Protein AF-A0AAV8ZCT9-F1 (afdb_monomer_lite)

Secondary structure (DSSP, 8-state):
------SSHHHHHHHHHHHHHHHHHHHHHHHTTSHHHHHHHHHHHHHHHHHHHHHHHHHHHHH-HHHHHHHHHHHHHHHHHHHS---HHHHHHHHHHHHHHHHHS-TTTS-HHHHHHHHHHHHHHHTT-EEEEE-SS-EEEEE-SS-HHHHHHHHTTS--------TTSSS---EEEE-S---S-------------------

Sequence (203 aa):
MLKLSGGNYTNIRIKVAEQWKNVNIKFNKKIKGTIFERWVLYWKQIGRDYTDVTISLKHEMKNKPLKTAVYLSGIGILSYCATHNPNLQNFRAKYVQCANDLALVSPTVTNPESVNHLKYIESCFNRNLIRYTNLGIASIIWVQRYNVKMVNFHLSSLLAVIPFTPFWDKGHPKINLFFCDEVGVECPIYFITTKISGDETVT

Radius of gyration: 33.41 Å; chains: 1; bounding box: 118×57×71 Å

Foldseek 3Di:
DDDDDPPCPVVVVVVVVVVVVVVVVVVVVVCPPDPVVVVVVVVVVVVVVVVVVVVVVVVCCVVCVPVVVVVVVVVVLQVLLLVQEDDPVNVVVVLVVVVVVQVPDDPVPDDVVVVVVSVVVVVQVVQVQWDWDDPSNWIKIWGHPDDPVVVVVVPPVDPDDPPPPPCPPPDDTPIQTDTGDPPDDDDDPPRPPPPVDPDDDDD

Organism: NCBI:txid1265417

pLDDT: mean 71.21, std 20.5, range [27.33, 95.75]

InterPro domains:
  IPR019322 Mitochondrial import inner membrane translocase subunit Tim29 [PF10171] (27-153)
  IPR019322 Mitochondrial import inner membrane translocase subunit Tim29 [PTHR21435] (21-153)

Structure (mmCIF, N/CA/C/O backbone):
data_AF-A0AAV8ZCT9-F1
#
_entry.id   AF-A0AAV8ZCT9-F1
#
loop_
_atom_site.group_PDB
_atom_site.id
_atom_site.type_symbol
_atom_site.label_atom_id
_atom_site.label_alt_id
_atom_site.label_comp_id
_atom_site.label_asym_id
_atom_site.label_entity_id
_atom_site.label_seq_id
_atom_site.pdbx_PDB_ins_code
_atom_site.Cartn_x
_atom_site.Cartn_y
_atom_site.Cartn_z
_atom_site.occupancy
_atom_site.B_iso_or_equiv
_atom_site.auth_seq_id
_atom_site.auth_comp_id
_atom_site.auth_asym_id
_atom_site.auth_atom_id
_atom_site.pdbx_PDB_model_num
ATOM 1 N N . MET A 1 1 ? -74.663 7.058 3.657 1.00 37.09 1 MET A N 1
ATOM 2 C CA . MET A 1 1 ? -73.624 7.891 4.305 1.00 37.09 1 MET A CA 1
ATOM 3 C C . MET A 1 1 ? -73.158 7.157 5.566 1.00 37.09 1 MET A C 1
ATOM 5 O O . MET A 1 1 ? -73.882 7.149 6.551 1.00 37.09 1 MET A O 1
ATOM 9 N N . LEU A 1 2 ? -72.039 6.426 5.515 1.00 44.28 2 LEU A N 1
ATOM 10 C CA . LEU A 1 2 ? -71.541 5.628 6.648 1.00 44.28 2 LEU A CA 1
ATOM 11 C C . LEU A 1 2 ? -70.621 6.493 7.522 1.00 44.28 2 LEU A C 1
ATOM 13 O O . LEU A 1 2 ? -69.502 6.807 7.124 1.00 44.28 2 LEU A O 1
ATOM 17 N N . LYS A 1 3 ? -71.099 6.897 8.706 1.00 47.47 3 LYS A N 1
ATOM 18 C CA . LYS A 1 3 ? -70.269 7.527 9.743 1.00 47.47 3 LYS A CA 1
ATOM 19 C C . LYS A 1 3 ? -69.417 6.443 10.407 1.00 47.47 3 LYS A C 1
ATOM 21 O O . LYS A 1 3 ? -69.917 5.673 11.222 1.00 47.47 3 LYS A O 1
ATOM 26 N N . LEU A 1 4 ? -68.137 6.378 10.047 1.00 50.25 4 LEU A N 1
ATOM 27 C CA . LEU A 1 4 ? -67.162 5.527 10.725 1.00 50.25 4 LEU A CA 1
ATOM 28 C C . LEU A 1 4 ? -66.886 6.083 12.130 1.00 50.25 4 LEU A C 1
ATOM 30 O O . LEU A 1 4 ? -66.480 7.230 12.306 1.00 50.25 4 LEU A O 1
ATOM 34 N N . SER A 1 5 ? -67.165 5.245 13.125 1.00 50.53 5 SER A N 1
ATOM 35 C CA . SER A 1 5 ? -66.998 5.497 14.555 1.00 50.53 5 SER A CA 1
ATOM 36 C C . SER A 1 5 ? -65.523 5.726 14.913 1.00 50.53 5 SER A C 1
ATOM 38 O O . SER A 1 5 ? -64.710 4.804 14.880 1.00 50.53 5 SER A O 1
ATOM 40 N N . GLY A 1 6 ? -65.175 6.966 15.267 1.00 54.44 6 GLY A N 1
ATOM 41 C CA . GLY A 1 6 ? -63.819 7.396 15.639 1.00 54.44 6 GLY A CA 1
ATOM 42 C C . GLY A 1 6 ? -63.420 7.152 17.104 1.00 54.44 6 GLY A C 1
ATOM 43 O O . GLY A 1 6 ? -62.389 7.657 17.535 1.00 54.44 6 GLY A O 1
ATOM 44 N N . GLY A 1 7 ? -64.203 6.402 17.889 1.00 57.03 7 GLY A N 1
ATOM 45 C CA . GLY A 1 7 ? -64.012 6.287 19.347 1.00 57.03 7 GLY A CA 1
ATOM 46 C C . GLY A 1 7 ? -63.034 5.206 19.838 1.00 57.03 7 GLY A C 1
ATOM 47 O O . GLY A 1 7 ? -62.601 5.255 20.985 1.00 57.03 7 GLY A O 1
ATOM 48 N N . ASN A 1 8 ? -62.659 4.229 19.002 1.00 61.34 8 ASN A N 1
ATOM 49 C CA . ASN A 1 8 ? -61.961 3.017 19.471 1.00 61.34 8 ASN A CA 1
ATOM 50 C C . ASN A 1 8 ? -60.435 3.005 19.275 1.00 61.34 8 ASN A C 1
ATOM 52 O O . ASN A 1 8 ? -59.753 2.151 19.839 1.00 61.34 8 ASN A O 1
ATOM 56 N N . TYR A 1 9 ? -59.865 3.945 18.521 1.00 59.94 9 TYR A N 1
ATOM 57 C CA . TYR A 1 9 ? -58.441 3.902 18.167 1.00 59.94 9 TYR A CA 1
ATOM 58 C C . TYR A 1 9 ? -57.498 4.275 19.326 1.00 59.94 9 TYR A C 1
ATOM 60 O O . TYR A 1 9 ? -56.420 3.694 19.453 1.00 59.94 9 TYR A O 1
ATOM 68 N N . THR A 1 10 ? -57.891 5.197 20.209 1.00 67.56 10 THR A N 1
ATOM 69 C CA . THR A 1 10 ? -57.055 5.650 21.339 1.00 67.56 10 THR A CA 1
ATOM 70 C C . THR A 1 10 ? -56.932 4.581 22.430 1.00 67.56 10 THR A C 1
ATOM 72 O O . THR A 1 10 ? -55.828 4.295 22.890 1.00 67.56 10 THR A O 1
ATOM 75 N N . ASN A 1 11 ? -58.034 3.905 22.767 1.00 73.06 11 ASN A N 1
ATOM 76 C CA . ASN A 1 11 ? -58.066 2.827 23.761 1.00 73.06 11 ASN A CA 1
ATOM 77 C C . ASN A 1 11 ? -57.261 1.589 23.335 1.00 73.06 11 ASN A C 1
ATOM 79 O O . ASN A 1 11 ? -56.611 0.956 24.168 1.00 73.06 11 ASN A O 1
ATOM 83 N N . ILE A 1 12 ? -57.256 1.259 22.039 1.00 74.56 12 ILE A N 1
ATOM 84 C CA . ILE A 1 12 ? -56.446 0.155 21.503 1.00 74.56 12 ILE A CA 1
ATOM 85 C C . ILE A 1 12 ? -54.955 0.481 21.636 1.00 74.56 12 ILE A C 1
ATOM 87 O O . ILE A 1 12 ? -54.188 -0.357 22.106 1.00 74.56 12 ILE A O 1
ATOM 91 N N . ARG A 1 13 ? -54.528 1.708 21.303 1.00 76.06 13 ARG A N 1
ATOM 92 C CA . ARG A 1 13 ? -53.114 2.101 21.429 1.00 76.06 13 ARG A CA 1
ATOM 93 C C . ARG A 1 13 ? -52.627 2.120 22.874 1.00 76.06 13 ARG A C 1
ATOM 95 O O . ARG A 1 13 ? -51.500 1.697 23.115 1.00 76.06 13 ARG A O 1
ATOM 102 N N . ILE A 1 14 ? -53.455 2.564 23.820 1.00 79.56 14 ILE A N 1
ATOM 103 C CA . ILE A 1 14 ? -53.101 2.583 25.247 1.00 79.56 14 ILE A CA 1
ATOM 104 C C . ILE A 1 14 ? -52.923 1.152 25.773 1.00 79.56 14 ILE A C 1
ATOM 106 O O . ILE A 1 14 ? -51.885 0.850 26.360 1.00 79.56 14 ILE A O 1
ATOM 110 N N . LYS A 1 15 ? -53.854 0.236 25.464 1.00 79.56 15 LYS A N 1
ATOM 111 C CA . LYS A 1 15 ? -53.726 -1.184 25.839 1.00 79.56 15 LYS A CA 1
ATOM 112 C C . LYS A 1 15 ? -52.493 -1.844 25.226 1.00 79.56 15 LYS A 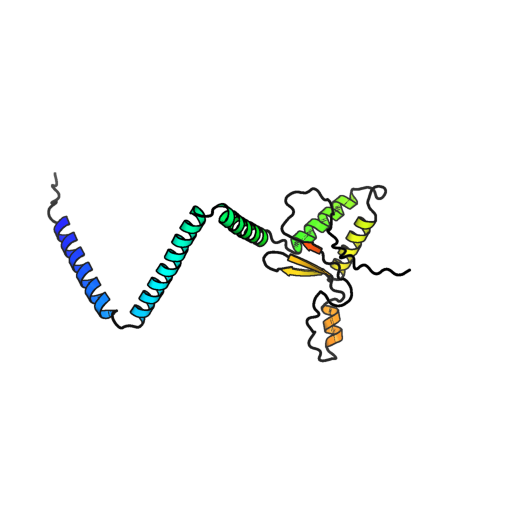C 1
ATOM 114 O O . LYS A 1 15 ? -51.779 -2.571 25.911 1.00 79.56 15 LYS A O 1
ATOM 119 N N . VAL A 1 16 ? -52.217 -1.572 23.950 1.00 82.19 16 VAL A N 1
ATOM 120 C CA . VAL A 1 16 ? -51.019 -2.086 23.270 1.00 82.19 16 VAL A CA 1
ATOM 121 C C . VAL A 1 16 ? -49.749 -1.527 23.920 1.00 82.19 16 VAL A C 1
ATOM 123 O O . VAL A 1 16 ? -48.812 -2.284 24.163 1.00 82.19 16 VAL A O 1
ATOM 126 N N . ALA A 1 17 ? -49.714 -0.239 24.271 1.00 82.25 17 ALA A N 1
ATOM 127 C CA . ALA A 1 17 ? -48.572 0.376 24.945 1.00 82.25 17 ALA A CA 1
ATOM 128 C C . ALA A 1 17 ? -48.325 -0.217 26.343 1.00 82.25 17 ALA A C 1
ATOM 130 O O . ALA A 1 17 ? -47.179 -0.499 26.693 1.00 82.25 17 ALA A O 1
ATOM 131 N N . GLU A 1 18 ? -49.378 -0.461 27.126 1.00 83.50 18 GLU A N 1
ATOM 132 C CA . GLU A 1 18 ? -49.277 -1.113 28.438 1.00 83.50 18 GLU A CA 1
ATOM 133 C C . GLU A 1 18 ? -48.827 -2.571 28.334 1.00 83.50 18 GLU A C 1
ATOM 135 O O . GLU A 1 18 ? -47.965 -3.008 29.102 1.00 83.50 18 GLU A O 1
ATOM 140 N N . GLN A 1 19 ? -49.343 -3.319 27.354 1.00 84.19 19 GLN A N 1
ATOM 141 C CA . GLN A 1 19 ? -48.889 -4.683 27.087 1.00 84.19 19 GLN A CA 1
ATOM 142 C C . GLN A 1 19 ? -47.408 -4.711 26.708 1.00 84.19 19 GLN A C 1
ATOM 144 O O . GLN A 1 19 ? -46.653 -5.498 27.280 1.00 84.19 19 GLN A O 1
ATOM 149 N N . TRP A 1 20 ? -46.960 -3.807 25.835 1.00 81.94 20 TRP A N 1
ATOM 150 C CA . TRP A 1 20 ? -45.545 -3.671 25.486 1.00 81.94 20 TRP A CA 1
ATOM 151 C C . TRP A 1 20 ? -44.676 -3.320 26.694 1.00 81.94 20 TRP A C 1
ATOM 1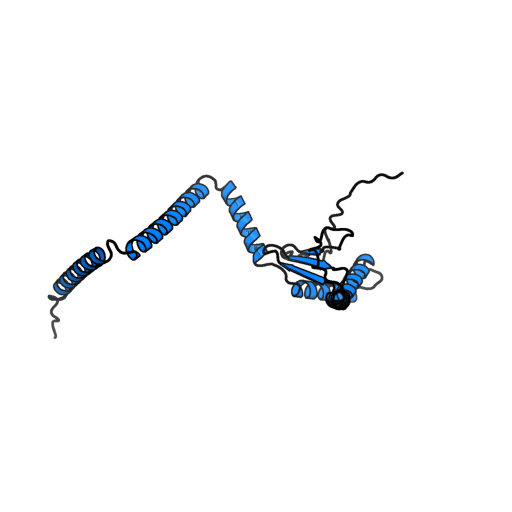53 O O . TRP A 1 20 ? -43.624 -3.930 26.890 1.00 81.94 20 TRP A O 1
ATOM 163 N N . LYS A 1 21 ? -45.126 -2.397 27.552 1.00 83.69 21 LYS A N 1
ATOM 164 C CA . LYS A 1 21 ? -44.421 -2.040 28.793 1.00 83.69 21 LYS A CA 1
ATOM 165 C C . LYS A 1 21 ? -44.264 -3.256 29.710 1.00 83.69 21 LYS A C 1
ATOM 167 O O . LYS A 1 21 ? -43.163 -3.532 30.185 1.00 83.69 21 LYS A O 1
ATOM 172 N N . ASN A 1 22 ? -45.337 -4.022 29.904 1.00 83.25 22 ASN A N 1
ATOM 173 C CA . ASN A 1 22 ? -45.344 -5.202 30.768 1.00 83.25 22 ASN A CA 1
ATOM 174 C C . ASN A 1 22 ? -44.494 -6.355 30.214 1.00 83.25 22 ASN A C 1
ATOM 176 O O . ASN A 1 22 ? -43.781 -7.013 30.978 1.00 83.25 22 ASN A O 1
ATOM 180 N N . VAL A 1 23 ? -44.517 -6.581 28.898 1.00 80.88 23 VAL A N 1
ATOM 181 C CA . VAL A 1 23 ? -43.659 -7.569 28.226 1.00 80.88 23 VAL A CA 1
ATOM 182 C C . VAL A 1 23 ? -42.190 -7.178 28.367 1.00 80.88 23 VAL A C 1
ATOM 184 O O . VAL A 1 23 ? -41.378 -8.015 28.758 1.00 80.88 23 VAL A O 1
ATOM 187 N N . ASN A 1 24 ? -41.853 -5.904 28.156 1.00 78.56 24 ASN A N 1
ATOM 188 C CA . ASN A 1 24 ? -40.480 -5.420 28.264 1.00 78.56 24 ASN A CA 1
ATOM 189 C C . ASN A 1 24 ? -39.936 -5.542 29.702 1.00 78.56 24 ASN A C 1
ATOM 191 O O . ASN A 1 24 ? -38.800 -5.958 29.910 1.00 78.56 24 ASN A O 1
ATOM 195 N N . ILE A 1 25 ? -40.767 -5.274 30.718 1.00 80.69 25 ILE A N 1
ATOM 196 C CA . ILE A 1 25 ? -40.400 -5.452 32.134 1.00 80.69 25 ILE A CA 1
ATOM 197 C C . ILE A 1 25 ? -40.188 -6.937 32.478 1.00 80.69 25 ILE A C 1
ATOM 199 O O . ILE A 1 25 ? -39.219 -7.270 33.166 1.00 80.69 25 ILE A O 1
ATOM 203 N N . LYS A 1 26 ? -41.054 -7.844 31.996 1.00 77.69 26 LYS A N 1
ATOM 204 C CA . LYS A 1 26 ? -40.891 -9.297 32.201 1.00 77.69 26 LYS A CA 1
ATOM 205 C C . LYS A 1 26 ? -39.641 -9.839 31.507 1.00 77.69 26 LYS A C 1
ATOM 207 O O . LYS A 1 26 ? -38.910 -10.611 32.122 1.00 77.69 26 LYS A O 1
ATOM 212 N N . PHE A 1 27 ? -39.372 -9.418 30.270 1.00 75.38 27 PHE A N 1
ATOM 213 C CA . PHE A 1 27 ? -38.160 -9.796 29.540 1.00 75.38 27 PHE A CA 1
ATOM 214 C C . PHE A 1 27 ? -36.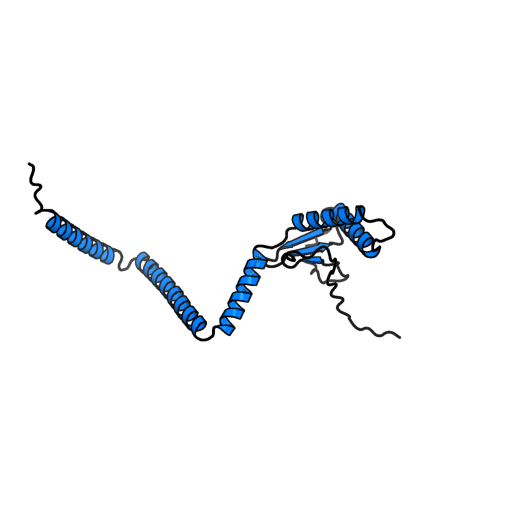900 -9.283 30.235 1.00 75.38 27 PHE A C 1
ATOM 216 O O . PHE A 1 27 ? -35.976 -10.057 30.453 1.00 75.38 27 PHE A O 1
ATOM 223 N N . ASN A 1 28 ? -36.885 -8.024 30.676 1.00 73.31 28 ASN A N 1
ATOM 224 C CA . ASN A 1 28 ? -35.745 -7.443 31.383 1.00 73.31 28 ASN A CA 1
ATOM 225 C C . ASN A 1 28 ? -35.469 -8.164 32.721 1.00 73.31 28 ASN A C 1
ATOM 227 O O . ASN A 1 28 ? -34.322 -8.452 33.043 1.00 73.31 28 ASN A O 1
ATOM 231 N N . LYS A 1 29 ? -36.512 -8.576 33.461 1.00 72.94 29 LYS A N 1
ATOM 232 C CA . LYS A 1 29 ? -36.352 -9.420 34.664 1.00 72.94 29 LYS A CA 1
ATOM 233 C C . LYS A 1 29 ? -35.833 -10.831 34.364 1.00 72.94 29 LYS A C 1
ATOM 235 O O . LYS A 1 29 ? -35.082 -11.354 35.174 1.00 72.94 29 LYS A O 1
ATOM 240 N N . LYS A 1 30 ? -36.227 -11.443 33.238 1.00 68.44 30 LYS A N 1
ATOM 241 C CA . LYS A 1 30 ? -35.731 -12.768 32.811 1.00 68.44 30 LYS A CA 1
ATOM 242 C C . LYS A 1 30 ? -34.296 -12.724 32.282 1.00 68.44 30 LYS A C 1
ATOM 244 O O . LYS A 1 30 ? -33.578 -13.706 32.398 1.00 68.44 30 LYS A O 1
ATOM 249 N N . ILE A 1 31 ? -33.903 -11.604 31.681 1.00 67.06 31 ILE A N 1
ATOM 250 C CA . ILE A 1 31 ? -32.558 -11.397 31.137 1.00 67.06 31 ILE A CA 1
ATOM 251 C C . ILE A 1 31 ? -31.574 -11.011 32.251 1.00 67.06 31 ILE A C 1
ATOM 253 O O . ILE A 1 31 ? -30.410 -11.406 32.177 1.00 67.06 31 ILE A O 1
ATOM 257 N N . LYS A 1 32 ? -32.047 -10.327 33.306 1.00 60.06 32 LYS A N 1
ATOM 258 C CA . LYS A 1 32 ? -31.261 -9.980 34.496 1.00 60.06 32 LYS A CA 1
ATOM 259 C C . LYS A 1 32 ? -30.642 -11.219 35.154 1.00 60.06 32 LYS A C 1
ATOM 261 O O . LYS A 1 32 ? -31.355 -12.060 35.692 1.00 60.06 32 LYS A O 1
ATOM 266 N N . GLY A 1 33 ? -29.316 -11.316 35.115 1.00 67.75 33 GLY A N 1
ATOM 267 C CA . GLY A 1 33 ? -28.510 -12.394 35.693 1.00 67.75 33 GLY A CA 1
ATOM 268 C C . GLY A 1 33 ? -27.992 -13.436 34.696 1.00 67.75 33 GLY A C 1
ATOM 269 O O . GLY A 1 33 ? -27.195 -14.289 35.081 1.00 67.75 33 GLY A O 1
ATOM 270 N N . THR A 1 34 ? -28.385 -13.372 33.419 1.00 79.25 34 THR A N 1
ATOM 271 C CA . THR A 1 34 ? -27.948 -14.342 32.397 1.00 79.25 34 THR A CA 1
ATOM 272 C C . THR A 1 34 ? -26.675 -13.860 31.689 1.00 79.25 34 THR A C 1
ATOM 274 O O . THR A 1 34 ? -26.447 -12.659 31.553 1.00 79.25 34 THR A O 1
ATOM 277 N N . ILE A 1 35 ? -25.864 -14.781 31.153 1.00 82.44 35 ILE A N 1
ATOM 278 C CA . ILE A 1 35 ? -24.684 -14.488 30.307 1.00 82.44 35 ILE A CA 1
ATOM 279 C C . ILE A 1 35 ? -25.010 -13.473 29.187 1.00 82.44 35 ILE A C 1
ATOM 281 O O . ILE A 1 35 ? -24.174 -12.643 28.836 1.00 82.44 35 ILE A O 1
ATOM 285 N N . PHE A 1 36 ? -26.252 -13.469 28.692 1.00 85.19 36 PHE A N 1
ATOM 286 C CA . PHE A 1 36 ? -26.741 -12.506 27.706 1.00 85.19 36 PHE A CA 1
ATOM 287 C C . PHE A 1 36 ? -26.747 -11.049 28.201 1.00 85.19 36 PHE A C 1
ATOM 289 O O . PHE A 1 36 ? -26.400 -10.153 27.440 1.00 85.19 36 PHE A O 1
ATOM 296 N N . GLU A 1 37 ? -27.077 -10.785 29.470 1.00 85.38 37 GLU A N 1
ATOM 297 C CA . GLU A 1 37 ? -27.020 -9.426 30.027 1.00 85.38 37 GLU A CA 1
ATOM 298 C C . GLU A 1 37 ? -25.583 -8.901 30.027 1.00 85.38 37 GLU A C 1
ATOM 300 O O . GLU A 1 37 ? -25.337 -7.773 29.603 1.00 85.38 37 GLU A O 1
ATOM 305 N N . ARG A 1 38 ? -24.617 -9.744 30.417 1.00 85.00 38 ARG A N 1
ATOM 306 C CA . ARG A 1 38 ? -23.189 -9.397 30.369 1.00 85.00 38 ARG A CA 1
ATOM 307 C C . ARG A 1 38 ? -22.727 -9.113 28.939 1.00 85.00 38 ARG A C 1
ATOM 309 O O . ARG A 1 38 ? -21.998 -8.153 28.722 1.00 85.00 38 ARG A O 1
ATOM 316 N N . TRP A 1 39 ? -23.193 -9.894 27.966 1.00 91.19 39 TRP A N 1
ATOM 317 C CA . TRP A 1 39 ? -22.885 -9.691 26.549 1.00 91.19 39 TRP A CA 1
ATOM 318 C C . TRP A 1 39 ? -23.475 -8.381 26.002 1.00 91.19 39 TRP A C 1
ATOM 320 O O . TRP A 1 39 ? -22.771 -7.602 25.365 1.00 91.19 39 TRP A O 1
ATOM 330 N N . VAL A 1 40 ? -24.739 -8.074 26.309 1.00 90.38 40 VAL A N 1
ATOM 331 C CA . VAL A 1 40 ? -25.379 -6.804 25.917 1.00 90.38 40 VAL A CA 1
ATOM 332 C C . VAL A 1 40 ? -24.688 -5.608 26.574 1.00 90.38 40 VAL A C 1
ATOM 334 O O . VAL A 1 40 ? -24.461 -4.590 25.920 1.00 90.38 40 VAL A O 1
ATOM 337 N N . LEU A 1 41 ? -24.323 -5.717 27.855 1.00 90.00 41 LEU A N 1
ATOM 338 C CA . LEU A 1 41 ? -23.571 -4.677 28.556 1.00 90.00 41 LEU A CA 1
ATOM 339 C C . LEU A 1 41 ? -22.186 -4.462 27.937 1.00 90.00 41 LEU A C 1
ATOM 341 O O . LEU A 1 41 ? -21.794 -3.310 27.767 1.00 90.00 41 LEU A O 1
ATOM 345 N N . TYR A 1 42 ? -21.499 -5.537 27.544 1.00 93.12 42 TYR A N 1
ATOM 346 C CA . TYR A 1 42 ? -20.213 -5.482 26.849 1.00 93.12 42 TYR A CA 1
ATOM 347 C C . TYR A 1 42 ? -20.318 -4.736 25.515 1.00 93.12 42 TYR A C 1
ATOM 349 O O . TYR A 1 42 ? -19.603 -3.760 25.303 1.00 93.12 42 TYR A O 1
ATOM 357 N N . TRP A 1 43 ? -21.278 -5.089 24.656 1.00 95.69 43 TRP A N 1
ATOM 358 C CA . TRP A 1 43 ? -21.499 -4.361 23.399 1.00 95.69 43 TRP A CA 1
ATOM 359 C C . TRP A 1 43 ? -21.903 -2.904 23.617 1.00 95.69 43 TRP A C 1
ATOM 361 O O . TRP A 1 43 ? -21.469 -2.019 22.883 1.00 95.69 43 TRP A O 1
ATOM 371 N N . LYS A 1 44 ? -22.701 -2.627 24.652 1.00 94.12 44 LYS A N 1
ATOM 372 C CA . LYS A 1 44 ? -23.068 -1.257 25.028 1.00 94.12 44 LYS A CA 1
ATOM 373 C C . LYS A 1 44 ? -21.870 -0.455 25.545 1.00 94.12 44 LYS A C 1
ATOM 375 O O . LYS A 1 44 ? -21.881 0.771 25.442 1.00 94.12 44 LYS A O 1
ATOM 380 N N . GLN A 1 45 ? -20.894 -1.107 26.167 1.00 95.06 45 GLN A N 1
ATOM 381 C CA . GLN A 1 45 ? -19.651 -0.473 26.593 1.00 95.06 45 GLN A CA 1
ATOM 382 C C . GLN A 1 45 ? -18.765 -0.190 25.382 1.00 95.06 45 GLN A C 1
ATOM 384 O O . GLN A 1 45 ? -18.438 0.966 25.160 1.00 95.06 45 GLN A O 1
ATOM 389 N N . ILE A 1 46 ? -18.545 -1.183 24.518 1.00 95.75 46 ILE A N 1
ATOM 390 C CA . ILE A 1 46 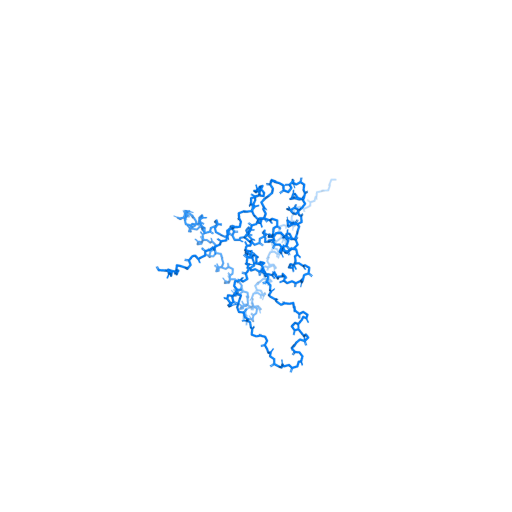? -17.817 -1.010 23.255 1.00 95.75 46 ILE A CA 1
ATOM 391 C C . ILE A 1 46 ? -18.395 0.137 22.422 1.00 95.75 46 ILE A C 1
ATOM 393 O O . ILE A 1 46 ? -17.663 0.997 21.943 1.00 95.75 46 ILE A O 1
ATOM 397 N N . GLY A 1 47 ? -19.719 0.172 22.252 1.00 94.94 47 GLY A N 1
ATOM 398 C CA . GLY A 1 47 ? -20.372 1.235 21.493 1.00 94.94 47 GLY A CA 1
ATOM 399 C C . GLY A 1 47 ? -20.139 2.620 22.099 1.00 94.94 47 GLY A C 1
ATOM 400 O O . GLY A 1 47 ? -19.936 3.582 21.360 1.00 94.94 47 GLY A O 1
ATOM 401 N N . ARG A 1 48 ? -20.124 2.725 23.435 1.00 95.25 48 ARG A N 1
ATOM 402 C CA . ARG A 1 48 ? -19.782 3.974 24.128 1.00 95.25 48 ARG A CA 1
ATOM 403 C C . ARG A 1 48 ? -18.322 4.351 23.911 1.00 95.25 48 ARG A C 1
ATOM 405 O O . ARG A 1 48 ? -18.081 5.475 23.497 1.00 95.25 48 ARG A O 1
ATOM 412 N N . ASP A 1 49 ? -17.401 3.407 24.062 1.00 95.69 49 ASP A N 1
ATOM 413 C CA . ASP A 1 49 ? -15.966 3.648 23.896 1.00 95.69 49 ASP A CA 1
ATOM 414 C C . ASP A 1 49 ? -15.646 4.164 22.479 1.00 95.69 49 ASP A C 1
ATOM 416 O O . ASP A 1 49 ? -14.941 5.159 22.319 1.00 95.69 49 ASP A O 1
ATOM 420 N N . TYR A 1 50 ? -16.239 3.575 21.432 1.00 93.81 50 TYR A N 1
ATOM 421 C CA . TYR A 1 50 ? -16.088 4.094 20.066 1.00 93.81 50 TYR A CA 1
ATOM 422 C C . TYR A 1 50 ? -16.717 5.478 19.887 1.00 93.81 50 TYR A C 1
ATOM 424 O O . TYR A 1 50 ? -16.127 6.339 19.233 1.00 93.81 50 TYR A O 1
ATOM 432 N N . THR A 1 51 ? -17.898 5.714 20.463 1.00 95.12 51 THR A N 1
ATOM 433 C CA . THR A 1 51 ? -18.570 7.017 20.361 1.00 95.12 51 THR A CA 1
ATOM 434 C C . THR A 1 51 ? -17.734 8.109 21.032 1.00 95.12 51 THR A C 1
ATOM 436 O O . THR A 1 51 ? -17.503 9.156 20.427 1.00 95.12 51 THR A O 1
ATOM 439 N N . ASP A 1 52 ? -17.192 7.846 22.218 1.00 95.06 52 ASP A N 1
ATOM 440 C CA . ASP A 1 52 ? -16.328 8.776 22.947 1.00 95.06 52 ASP A CA 1
ATOM 441 C C . ASP A 1 52 ? -15.032 9.069 22.178 1.00 95.06 52 ASP A C 1
ATOM 443 O O . ASP A 1 52 ? -14.620 10.230 22.085 1.00 95.06 52 ASP A O 1
ATOM 447 N N . VAL A 1 53 ? -14.435 8.061 21.527 1.00 95.56 53 VAL A N 1
ATOM 448 C CA . VAL A 1 53 ? -13.297 8.262 20.612 1.00 95.56 53 VAL A CA 1
ATOM 449 C C . VAL A 1 53 ? -13.692 9.158 19.437 1.00 95.56 53 VAL A C 1
ATOM 451 O O . VAL A 1 53 ? -12.958 10.091 19.118 1.00 95.56 53 VAL A O 1
ATOM 454 N N . THR A 1 54 ? -14.858 8.955 18.812 1.00 92.88 54 THR A N 1
ATOM 455 C CA . THR A 1 54 ? -15.289 9.815 17.691 1.00 92.88 54 THR A CA 1
ATOM 456 C C . THR A 1 54 ? -15.547 11.265 18.108 1.00 92.88 54 THR A C 1
ATOM 458 O O . THR A 1 54 ? -15.182 12.189 17.377 1.00 92.88 54 THR A O 1
ATOM 461 N N . ILE A 1 55 ? -16.132 11.491 19.289 1.00 95.19 55 ILE A N 1
ATOM 462 C CA . ILE A 1 55 ? -16.353 12.833 19.842 1.00 95.19 55 ILE A CA 1
ATOM 463 C C . ILE A 1 55 ? -15.009 13.504 20.140 1.00 95.19 55 ILE A C 1
ATOM 465 O O . ILE A 1 55 ? -14.812 14.667 19.780 1.00 95.19 55 ILE A O 1
ATOM 469 N N . SER A 1 56 ? -14.074 12.761 20.735 1.00 91.81 56 SER A N 1
ATOM 470 C CA . SER A 1 56 ? -12.723 13.241 21.045 1.00 91.81 56 SER A CA 1
ATOM 471 C C . SER A 1 56 ? -11.954 13.604 19.777 1.00 91.81 56 SER A C 1
ATOM 473 O O . SER A 1 56 ? -11.426 14.711 19.685 1.00 91.81 56 SER A O 1
ATOM 475 N N . LEU A 1 57 ? -11.991 12.739 18.757 1.00 90.81 57 LEU A N 1
ATOM 476 C CA . LEU A 1 57 ? -11.419 13.015 17.439 1.00 90.81 57 LEU A CA 1
ATOM 477 C C . LEU A 1 57 ? -12.014 14.292 16.851 1.00 90.81 57 LEU A C 1
ATOM 479 O O . LEU A 1 57 ? -11.272 15.197 16.491 1.00 90.81 57 LEU A O 1
ATOM 483 N N . LYS A 1 58 ? -13.345 14.438 16.823 1.00 93.31 58 LYS A N 1
ATOM 484 C CA . LYS A 1 58 ? -14.001 15.655 16.314 1.00 93.31 58 LYS A CA 1
ATOM 485 C C . LYS A 1 58 ? -13.527 16.915 17.046 1.00 93.31 58 LYS A C 1
ATOM 487 O O . LYS A 1 58 ? -13.335 17.961 16.420 1.00 93.31 58 LYS A O 1
ATOM 492 N N . HIS A 1 59 ? -13.331 16.826 18.359 1.00 93.69 59 HIS A N 1
ATOM 493 C CA . HIS A 1 59 ? -12.814 17.930 19.158 1.00 93.69 59 HIS A CA 1
ATOM 494 C C . HIS A 1 59 ? -11.342 18.242 18.830 1.00 93.69 59 HIS A C 1
ATOM 496 O O . HIS A 1 59 ? -10.973 19.413 18.717 1.00 93.69 59 HIS A O 1
ATOM 502 N N . GLU A 1 60 ? -10.501 17.227 18.617 1.00 89.31 60 GLU A N 1
ATOM 503 C CA . GLU A 1 60 ? -9.113 17.398 18.169 1.00 89.31 60 GLU A CA 1
ATOM 504 C C . GLU A 1 60 ? -9.019 18.011 16.769 1.00 89.31 60 GLU A C 1
ATOM 506 O O . GLU A 1 60 ? -8.236 18.944 16.571 1.00 89.31 60 GLU A O 1
ATOM 511 N N . MET A 1 61 ? -9.865 17.568 15.834 1.00 89.25 61 MET A N 1
ATOM 512 C CA . MET A 1 61 ? -9.947 18.122 14.479 1.00 89.25 61 MET A CA 1
ATOM 513 C C . MET A 1 61 ? -10.258 19.622 14.511 1.00 89.25 61 MET A C 1
ATOM 515 O O . MET A 1 61 ? -9.641 20.400 13.783 1.00 89.25 61 MET A O 1
ATOM 519 N N . LYS A 1 62 ? -11.185 20.040 15.386 1.00 92.12 62 LYS A N 1
ATOM 520 C CA . LYS A 1 62 ? -11.568 21.448 15.556 1.00 92.12 62 LYS A CA 1
ATOM 521 C C . LYS A 1 62 ? -10.472 22.274 16.239 1.00 92.12 62 LYS A C 1
ATOM 523 O O . LYS A 1 62 ? -10.256 23.421 15.862 1.00 92.12 62 LYS A O 1
ATOM 528 N N . ASN A 1 63 ? -9.778 21.702 17.222 1.00 94.50 63 ASN A N 1
ATOM 529 C CA . ASN A 1 63 ? -8.746 22.408 17.984 1.00 94.50 63 ASN A CA 1
ATOM 530 C C . ASN A 1 63 ? -7.422 22.557 17.221 1.00 94.50 63 ASN A C 1
ATOM 532 O O . ASN A 1 63 ? -6.716 23.546 17.405 1.00 94.50 63 ASN A O 1
ATOM 536 N N . LYS A 1 64 ? -7.034 21.554 16.421 1.00 91.75 64 LYS A N 1
ATOM 537 C CA . LYS A 1 64 ? -5.734 21.496 15.728 1.00 91.75 64 LYS A CA 1
ATOM 538 C C . LYS A 1 64 ? -5.914 21.035 14.272 1.00 91.75 64 LYS A C 1
ATOM 540 O O . LYS A 1 64 ? -5.476 19.933 13.918 1.00 91.75 64 LYS A O 1
ATOM 545 N N . PRO A 1 65 ? -6.501 21.876 13.401 1.00 89.38 65 PRO A N 1
ATOM 546 C CA . PRO A 1 65 ? -6.804 21.497 12.021 1.00 89.38 65 PRO A CA 1
ATOM 547 C C . PRO A 1 65 ? -5.546 21.184 11.202 1.00 89.38 65 PRO A C 1
ATOM 549 O O . PRO A 1 65 ? -5.561 20.241 10.422 1.00 89.38 65 PRO A O 1
ATOM 552 N N . LEU A 1 66 ? -4.429 21.891 11.428 1.00 92.50 66 LEU A N 1
ATOM 553 C CA . LEU A 1 66 ? -3.180 21.651 10.689 1.00 92.50 66 LEU A CA 1
ATOM 554 C C . LEU A 1 66 ? -2.589 20.261 10.957 1.00 92.50 66 LEU A C 1
ATOM 556 O O . LEU A 1 66 ? -2.245 19.547 10.021 1.00 92.50 66 LEU A O 1
ATOM 560 N N . LYS A 1 67 ? -2.506 19.843 12.227 1.00 89.06 67 LYS A N 1
ATOM 561 C CA . LYS A 1 67 ? -1.987 18.508 12.576 1.00 89.06 67 LYS A CA 1
ATOM 562 C C . LYS A 1 67 ? -2.900 17.413 12.037 1.00 89.06 67 LYS A C 1
ATOM 564 O O . LYS A 1 67 ? -2.431 16.439 11.465 1.00 89.06 67 LYS A O 1
ATOM 569 N N . THR A 1 68 ? -4.206 17.615 12.177 1.00 90.50 68 THR A N 1
ATOM 570 C CA . THR A 1 68 ? -5.224 16.700 11.658 1.00 90.50 68 THR A CA 1
ATOM 571 C C . THR A 1 68 ? -5.137 16.562 10.142 1.00 90.50 68 THR A C 1
ATOM 573 O O . THR A 1 68 ? -5.211 15.449 9.635 1.00 90.50 68 THR A O 1
ATOM 576 N N . ALA A 1 69 ? -4.943 17.666 9.417 1.00 90.81 69 ALA A N 1
ATOM 577 C CA . ALA A 1 69 ? -4.804 17.652 7.967 1.00 90.81 69 ALA A CA 1
ATOM 578 C C . ALA A 1 69 ? -3.602 16.813 7.519 1.00 90.81 69 ALA A C 1
ATOM 580 O O . ALA A 1 69 ? -3.738 16.055 6.568 1.00 90.81 69 ALA A O 1
ATOM 581 N N . VAL A 1 70 ? -2.470 16.880 8.231 1.00 93.31 70 VAL A N 1
ATOM 582 C CA . VAL A 1 70 ? -1.290 16.038 7.955 1.00 93.31 70 VAL A CA 1
ATOM 583 C C . VAL A 1 70 ? -1.585 14.553 8.189 1.00 93.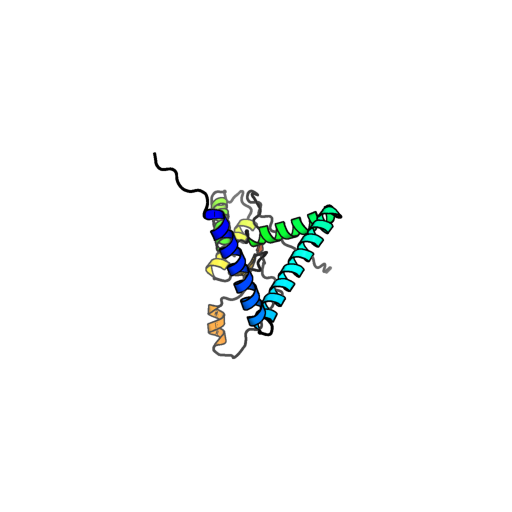31 70 VAL A C 1
ATOM 585 O O . VAL A 1 70 ? -1.201 13.710 7.384 1.00 93.31 70 VAL A O 1
ATOM 588 N N . TYR A 1 71 ? -2.294 14.207 9.266 1.00 91.69 71 TYR A N 1
ATOM 589 C CA . TYR A 1 71 ? -2.673 12.812 9.510 1.00 91.69 71 TYR A CA 1
ATOM 590 C C . TYR A 1 71 ? -3.687 12.296 8.484 1.00 91.69 71 TYR A C 1
ATOM 592 O O . TYR A 1 71 ? -3.525 11.196 7.960 1.00 91.69 71 TYR A O 1
ATOM 600 N N . LEU A 1 72 ? -4.711 13.092 8.163 1.00 92.25 72 LEU A N 1
ATOM 601 C CA . LEU A 1 72 ? -5.713 12.743 7.157 1.00 92.25 72 LEU A CA 1
ATOM 602 C C . LEU A 1 72 ? -5.106 12.635 5.761 1.00 92.25 72 LEU A C 1
ATOM 604 O O . LEU A 1 72 ? -5.454 11.708 5.036 1.00 92.25 72 LEU A O 1
ATOM 608 N N . SER A 1 73 ? -4.195 13.535 5.388 1.00 91.56 73 SER A N 1
ATOM 609 C CA . SER A 1 73 ? -3.494 13.441 4.109 1.00 91.56 73 SER A CA 1
ATOM 610 C C . SER A 1 73 ? -2.603 12.203 4.064 1.00 91.56 73 SER A C 1
ATOM 612 O O . SER A 1 73 ? -2.629 11.495 3.066 1.00 91.56 73 SER A O 1
ATOM 614 N N . GLY A 1 74 ? -1.903 11.868 5.152 1.00 91.00 74 GLY A N 1
ATOM 615 C CA . GLY A 1 74 ? -1.122 10.634 5.256 1.00 91.00 74 GLY A CA 1
ATOM 616 C C . GLY A 1 74 ? -1.975 9.373 5.085 1.00 91.00 74 GLY A C 1
ATOM 617 O O . GLY A 1 74 ? -1.640 8.508 4.280 1.00 91.00 74 GLY A O 1
ATOM 618 N N . ILE A 1 75 ? -3.114 9.286 5.783 1.00 90.56 75 ILE A N 1
ATOM 619 C CA . ILE A 1 75 ? -4.065 8.170 5.639 1.00 90.56 75 ILE A CA 1
ATOM 620 C C . ILE A 1 75 ? -4.651 8.135 4.222 1.00 90.56 75 ILE A C 1
ATOM 622 O O . ILE A 1 75 ? -4.773 7.060 3.638 1.00 90.56 75 ILE A O 1
ATOM 626 N N . GLY A 1 76 ? -4.979 9.297 3.655 1.00 89.69 76 GLY A N 1
ATOM 627 C CA . GLY A 1 76 ? -5.480 9.425 2.290 1.00 89.69 76 GLY A CA 1
ATOM 628 C C . GLY A 1 76 ? -4.478 8.917 1.257 1.00 89.69 76 GLY A C 1
ATOM 629 O O . GLY A 1 76 ? -4.843 8.106 0.414 1.00 89.69 76 GLY A O 1
ATOM 630 N N . ILE A 1 77 ? -3.207 9.317 1.369 1.00 86.69 77 ILE A N 1
ATOM 631 C CA . ILE A 1 77 ? -2.119 8.845 0.504 1.00 86.69 77 ILE A CA 1
ATOM 632 C C . ILE A 1 77 ? -1.935 7.337 0.666 1.00 86.69 77 ILE A C 1
ATOM 634 O O . ILE A 1 77 ? -1.908 6.623 -0.327 1.00 86.69 77 ILE A O 1
ATOM 638 N N . LEU A 1 78 ? -1.874 6.820 1.896 1.00 84.94 78 LEU A N 1
ATOM 639 C CA . LEU A 1 78 ? -1.726 5.380 2.135 1.00 84.94 78 LEU A CA 1
ATOM 640 C C . LEU A 1 78 ? -2.895 4.574 1.553 1.00 84.94 78 LEU A C 1
ATOM 642 O O . LEU A 1 78 ? -2.677 3.524 0.953 1.00 84.94 78 LEU A O 1
ATOM 646 N N . SER A 1 79 ? -4.125 5.070 1.696 1.00 85.50 79 SER A N 1
ATOM 647 C CA . SER A 1 79 ? -5.323 4.444 1.131 1.00 85.50 79 SER A CA 1
ATOM 648 C C . SER A 1 79 ? -5.330 4.504 -0.400 1.00 85.50 79 SER A C 1
ATOM 650 O O . SER A 1 79 ? -5.653 3.516 -1.064 1.00 85.50 79 SER A O 1
ATOM 652 N N . TYR A 1 80 ? -4.904 5.630 -0.971 1.00 84.50 80 TYR A N 1
ATOM 653 C CA . TYR A 1 80 ? -4.746 5.788 -2.411 1.00 84.50 80 TYR A CA 1
ATOM 654 C C . TYR A 1 80 ? -3.688 4.824 -2.965 1.00 84.50 80 TYR A C 1
ATOM 656 O O . TYR A 1 80 ? -3.979 4.067 -3.887 1.00 84.50 80 TYR A O 1
ATOM 664 N N . CYS A 1 81 ? -2.517 4.741 -2.331 1.00 80.25 81 CYS A N 1
ATOM 665 C CA . CYS A 1 81 ? -1.457 3.801 -2.694 1.00 80.25 81 CYS A CA 1
ATOM 666 C C . CYS A 1 81 ? -1.896 2.337 -2.566 1.00 80.25 81 CYS A C 1
ATOM 668 O O . CYS A 1 81 ? -1.562 1.517 -3.417 1.00 80.25 81 CYS A O 1
ATOM 670 N N . ALA A 1 82 ? -2.677 2.002 -1.534 1.00 78.38 82 ALA A N 1
ATOM 671 C CA . ALA A 1 82 ? -3.182 0.645 -1.346 1.00 78.38 82 ALA A CA 1
ATOM 672 C C . ALA A 1 82 ? -4.186 0.226 -2.432 1.00 78.38 82 ALA A C 1
ATOM 674 O O . ALA A 1 82 ? -4.235 -0.941 -2.819 1.00 78.38 82 ALA A O 1
ATOM 675 N N . THR A 1 83 ? -4.985 1.172 -2.933 1.00 79.38 83 THR A N 1
ATOM 676 C CA . THR A 1 83 ? -5.949 0.918 -4.018 1.00 79.38 83 THR A CA 1
ATOM 677 C C . THR A 1 83 ? -5.292 0.927 -5.399 1.00 79.38 83 THR A C 1
ATOM 679 O O . THR A 1 83 ? -5.670 0.125 -6.249 1.00 79.38 83 THR A O 1
ATOM 682 N N . HIS A 1 84 ? -4.272 1.764 -5.605 1.00 75.44 84 HIS A N 1
ATOM 683 C CA . HIS A 1 84 ? -3.507 1.896 -6.853 1.00 75.44 84 HIS A CA 1
ATOM 684 C C . HIS A 1 84 ? -2.187 1.119 -6.804 1.00 75.44 84 HIS A C 1
ATOM 686 O O . HIS A 1 84 ? -1.136 1.591 -7.237 1.00 75.44 84 HIS A O 1
ATOM 692 N N . ASN A 1 85 ? -2.231 -0.087 -6.247 1.00 72.38 85 ASN A N 1
ATOM 693 C CA . ASN A 1 85 ? -1.063 -0.943 -6.144 1.00 72.38 85 ASN A CA 1
ATOM 694 C C . ASN A 1 85 ? -0.844 -1.717 -7.463 1.00 72.38 85 ASN A C 1
ATOM 696 O O . ASN A 1 85 ? -1.680 -2.559 -7.819 1.00 72.38 85 ASN A O 1
ATOM 700 N N . PRO A 1 86 ? 0.246 -1.463 -8.214 1.00 70.00 86 PRO A N 1
ATOM 701 C CA . PRO A 1 86 ? 0.439 -2.087 -9.513 1.00 70.00 86 PRO A CA 1
ATOM 702 C C . PRO A 1 86 ? 0.753 -3.584 -9.382 1.00 70.00 86 PRO A C 1
ATOM 704 O O . PRO A 1 86 ? 1.490 -4.046 -8.510 1.00 70.00 86 PRO A O 1
ATOM 707 N N . ASN A 1 87 ? 0.179 -4.374 -10.289 1.00 81.50 87 ASN A N 1
ATOM 708 C CA . ASN A 1 87 ? 0.420 -5.814 -10.383 1.00 81.50 87 ASN A CA 1
ATOM 709 C C . ASN A 1 87 ? 1.553 -6.107 -11.388 1.00 81.50 87 ASN A C 1
ATOM 711 O O . ASN A 1 87 ? 1.850 -5.299 -12.271 1.00 81.50 87 ASN A O 1
ATOM 715 N N . LEU A 1 88 ? 2.136 -7.304 -11.323 1.00 82.00 88 LEU A N 1
ATOM 716 C CA . LEU A 1 88 ? 3.097 -7.820 -12.299 1.00 82.00 88 LEU A CA 1
ATOM 717 C C . LEU A 1 88 ? 2.574 -7.732 -13.744 1.00 82.00 88 LEU A C 1
ATOM 719 O O . LEU A 1 88 ? 3.348 -7.466 -14.662 1.00 82.00 88 LEU A O 1
ATOM 723 N N . GLN A 1 89 ? 1.267 -7.921 -13.953 1.00 84.62 89 GLN A N 1
ATOM 724 C CA . GLN A 1 89 ? 0.651 -7.785 -15.279 1.00 84.62 89 GLN A CA 1
ATOM 725 C C . GLN A 1 89 ? 0.692 -6.343 -15.792 1.00 84.62 89 GLN A C 1
ATOM 727 O O . GLN A 1 89 ? 1.017 -6.123 -16.956 1.00 84.62 89 GLN A O 1
ATOM 732 N N . ASN A 1 90 ? 0.449 -5.362 -14.920 1.00 83.06 90 ASN A N 1
ATOM 733 C CA . ASN A 1 90 ? 0.515 -3.944 -15.279 1.00 83.06 90 ASN A CA 1
ATOM 734 C C . ASN A 1 90 ? 1.955 -3.550 -15.628 1.00 83.06 90 ASN A C 1
ATOM 736 O O . ASN A 1 90 ? 2.182 -2.852 -16.612 1.00 83.06 90 ASN A O 1
ATOM 740 N N . PHE A 1 91 ? 2.935 -4.063 -14.877 1.00 84.06 91 PHE A N 1
ATOM 741 C CA . PHE A 1 91 ? 4.351 -3.892 -15.206 1.00 84.06 91 PHE A CA 1
ATOM 742 C C . PHE A 1 91 ? 4.694 -4.491 -16.575 1.00 84.06 91 PHE A C 1
ATOM 744 O O . PHE A 1 91 ? 5.338 -3.836 -17.392 1.00 84.06 91 PHE A O 1
ATOM 751 N N . ARG A 1 92 ? 4.227 -5.712 -16.863 1.00 86.62 92 ARG A N 1
ATOM 752 C CA . ARG A 1 92 ? 4.443 -6.356 -18.164 1.00 86.62 92 ARG A CA 1
ATOM 753 C C . ARG A 1 92 ? 3.797 -5.567 -19.305 1.00 86.62 92 ARG A C 1
ATOM 755 O O . ARG A 1 92 ? 4.420 -5.421 -20.350 1.00 86.62 92 ARG A O 1
ATOM 762 N N . ALA A 1 93 ? 2.587 -5.052 -19.107 1.00 87.56 93 ALA A N 1
ATOM 763 C CA . ALA A 1 93 ? 1.895 -4.235 -20.099 1.00 87.56 93 ALA A CA 1
ATOM 764 C C . ALA A 1 93 ? 2.665 -2.939 -20.401 1.00 87.56 93 ALA A C 1
ATOM 766 O O . ALA A 1 93 ? 2.951 -2.673 -21.567 1.00 87.56 93 ALA A O 1
ATOM 767 N N . LYS A 1 94 ? 3.094 -2.198 -19.365 1.00 86.12 94 LYS A N 1
ATOM 768 C CA . LYS A 1 94 ? 3.928 -0.992 -19.531 1.00 86.12 94 LYS A CA 1
ATOM 769 C C . LYS A 1 94 ? 5.263 -1.312 -20.211 1.00 86.12 94 LYS A C 1
ATOM 771 O O . LYS A 1 94 ? 5.683 -0.587 -21.102 1.00 86.12 94 LYS A O 1
ATOM 776 N N . TYR A 1 95 ? 5.909 -2.424 -19.851 1.00 87.00 95 TYR A N 1
ATOM 777 C CA . TYR A 1 95 ? 7.141 -2.874 -20.508 1.00 87.00 95 TYR A CA 1
ATOM 778 C C . TYR A 1 95 ? 6.945 -3.109 -22.014 1.00 87.00 95 TYR A C 1
ATOM 780 O O . TYR A 1 95 ? 7.742 -2.627 -22.815 1.00 87.00 95 TYR A O 1
ATOM 788 N N . VAL A 1 96 ? 5.886 -3.831 -22.401 1.00 89.06 96 VAL A N 1
ATOM 789 C CA . VAL A 1 96 ? 5.583 -4.113 -23.815 1.00 89.06 96 VAL A CA 1
ATOM 790 C C . VAL A 1 96 ? 5.271 -2.826 -24.573 1.00 89.06 96 VAL A C 1
ATOM 792 O O . VAL A 1 96 ? 5.741 -2.660 -25.693 1.00 89.06 96 VAL A O 1
ATOM 795 N N . GLN A 1 97 ? 4.534 -1.901 -23.956 1.00 90.06 97 GLN A N 1
ATOM 796 C CA . GLN A 1 97 ? 4.259 -0.591 -24.540 1.00 90.06 97 GLN A CA 1
ATOM 797 C C . GLN A 1 97 ? 5.559 0.176 -24.821 1.00 90.06 97 GLN A C 1
ATOM 799 O O . GLN A 1 97 ? 5.811 0.532 -25.967 1.00 90.06 97 GLN A O 1
ATOM 804 N N . CYS A 1 98 ? 6.440 0.309 -23.825 1.00 86.38 98 CYS A N 1
ATOM 805 C CA . CYS A 1 98 ? 7.732 0.972 -24.010 1.00 86.38 98 CYS A CA 1
ATOM 806 C C . CYS A 1 98 ? 8.608 0.280 -25.067 1.00 86.38 98 CYS A C 1
ATOM 808 O O . CYS A 1 98 ? 9.321 0.950 -25.808 1.00 86.38 98 CYS A O 1
ATOM 810 N N . ALA A 1 99 ? 8.584 -1.055 -25.144 1.00 87.56 99 ALA A N 1
ATOM 811 C CA . ALA A 1 99 ? 9.332 -1.801 -26.155 1.00 87.56 99 ALA A CA 1
ATOM 812 C C . ALA A 1 99 ? 8.806 -1.535 -27.575 1.00 87.56 99 ALA A C 1
ATOM 814 O O . ALA A 1 99 ? 9.605 -1.397 -28.501 1.00 87.56 99 ALA A O 1
ATOM 815 N N . ASN A 1 100 ? 7.486 -1.420 -27.739 1.00 90.56 100 ASN A N 1
ATOM 816 C CA . ASN A 1 100 ? 6.864 -1.063 -29.012 1.00 90.56 100 ASN A CA 1
ATOM 817 C C . ASN A 1 100 ? 7.205 0.375 -29.415 1.00 90.56 100 ASN A C 1
ATOM 819 O O . ASN A 1 100 ? 7.599 0.602 -30.555 1.00 90.56 100 ASN A O 1
ATOM 823 N N . ASP A 1 101 ? 7.123 1.324 -28.481 1.00 88.88 101 ASP A N 1
ATOM 824 C CA . ASP A 1 101 ? 7.463 2.726 -28.740 1.00 88.88 101 ASP A CA 1
ATOM 825 C C . ASP A 1 101 ? 8.935 2.864 -29.150 1.00 88.88 101 ASP A C 1
ATOM 827 O O . ASP A 1 101 ? 9.261 3.553 -30.115 1.00 88.88 101 ASP A O 1
ATOM 831 N N . LEU A 1 102 ? 9.832 2.129 -28.486 1.00 86.44 102 LEU A N 1
ATOM 832 C CA . LEU A 1 102 ? 11.249 2.091 -28.841 1.00 86.44 102 LEU A CA 1
ATOM 833 C C . LEU A 1 102 ? 11.495 1.466 -30.222 1.00 86.44 102 LEU A C 1
ATOM 835 O O . LEU A 1 102 ? 12.410 1.890 -30.921 1.00 86.44 102 LEU A O 1
ATOM 839 N N . ALA A 1 103 ? 10.695 0.471 -30.619 1.00 85.19 103 ALA A N 1
ATOM 840 C CA . ALA A 1 103 ? 10.806 -0.179 -31.924 1.00 85.19 103 ALA A CA 1
ATOM 841 C C . ALA A 1 103 ? 10.385 0.738 -33.087 1.00 85.19 103 ALA A C 1
ATOM 843 O O . ALA A 1 103 ? 10.836 0.533 -34.214 1.00 85.19 103 ALA A O 1
ATOM 844 N N . LEU A 1 104 ? 9.550 1.749 -32.824 1.00 88.06 104 LEU A N 1
ATOM 845 C CA . LEU A 1 104 ? 9.172 2.771 -33.805 1.00 88.06 104 LEU A CA 1
ATOM 846 C C . LEU A 1 104 ? 10.267 3.829 -34.007 1.00 88.06 104 LEU A C 1
ATOM 848 O O . LEU A 1 104 ? 10.299 4.496 -35.043 1.00 88.06 104 LEU A O 1
ATOM 852 N N . VAL A 1 105 ? 11.166 3.998 -33.035 1.00 88.19 105 VAL A N 1
ATOM 853 C CA . VAL A 1 105 ? 12.247 4.984 -33.096 1.00 88.19 105 VAL A CA 1
ATOM 854 C C . VAL A 1 105 ? 13.456 4.400 -33.826 1.00 88.19 105 VAL A C 1
ATOM 856 O O . VAL A 1 105 ? 13.868 3.266 -33.598 1.00 88.19 105 VAL A O 1
ATOM 859 N N . SER A 1 106 ? 14.074 5.199 -34.702 1.00 83.12 106 SER A N 1
ATOM 860 C CA . SER A 1 106 ? 15.278 4.766 -35.418 1.00 83.12 106 SER A CA 1
ATOM 861 C C . SER A 1 106 ? 16.441 4.456 -34.453 1.00 83.12 106 SER A C 1
ATOM 863 O O . SER A 1 106 ? 16.649 5.208 -33.491 1.00 83.12 106 SER A O 1
ATOM 865 N N . PRO A 1 107 ? 17.249 3.412 -34.726 1.00 79.12 107 PRO A N 1
ATOM 866 C CA . PRO A 1 107 ? 18.365 2.991 -33.869 1.00 79.12 107 PRO A CA 1
ATOM 867 C C . PRO A 1 107 ? 19.462 4.057 -33.712 1.00 79.12 107 PRO A C 1
ATOM 869 O O . PRO A 1 107 ? 20.254 3.997 -32.779 1.00 79.12 107 PRO A O 1
ATOM 872 N N . THR A 1 108 ? 19.509 5.044 -34.609 1.00 81.19 108 THR A N 1
ATOM 873 C CA . THR A 1 108 ? 20.501 6.130 -34.609 1.00 81.19 108 THR A CA 1
ATOM 874 C C . THR A 1 108 ? 20.215 7.204 -33.553 1.00 81.19 108 THR A C 1
ATOM 876 O O . THR A 1 108 ? 21.119 7.937 -33.166 1.00 81.19 108 THR A O 1
ATOM 879 N N . VAL A 1 109 ? 18.964 7.314 -33.094 1.00 81.50 109 VAL A N 1
ATOM 880 C CA . VAL A 1 109 ? 18.504 8.366 -32.162 1.00 81.50 109 VAL A CA 1
ATOM 881 C C . VAL A 1 109 ? 18.175 7.789 -30.778 1.00 81.50 109 VAL A C 1
ATOM 883 O O . VAL A 1 109 ? 17.945 8.522 -29.820 1.00 81.50 109 VAL A O 1
ATOM 886 N N . THR A 1 110 ? 18.160 6.463 -30.641 1.00 81.12 110 THR A N 1
ATOM 887 C CA . THR A 1 110 ? 17.792 5.786 -29.396 1.00 81.12 110 THR A CA 1
ATOM 888 C C . THR A 1 110 ? 18.964 5.668 -28.432 1.00 81.12 110 THR A C 1
ATOM 890 O O . THR A 1 110 ? 20.096 5.392 -28.821 1.00 81.12 110 THR A O 1
ATOM 893 N N . ASN A 1 111 ? 18.678 5.813 -27.137 1.00 84.75 111 ASN A N 1
ATOM 894 C CA . ASN A 1 111 ? 19.672 5.588 -26.095 1.00 84.75 111 ASN A CA 1
ATOM 895 C C . ASN A 1 111 ? 20.021 4.082 -26.005 1.00 84.75 111 ASN A C 1
ATOM 897 O O . ASN A 1 111 ? 19.144 3.281 -25.653 1.00 84.75 111 ASN A O 1
ATOM 901 N N . PRO A 1 112 ? 21.281 3.676 -26.268 1.00 85.69 112 PRO A N 1
ATOM 902 C CA . PRO A 1 112 ? 21.679 2.269 -26.237 1.00 85.69 112 PRO A CA 1
ATOM 903 C C . PRO A 1 112 ? 21.541 1.639 -24.844 1.00 85.69 112 PRO A C 1
ATOM 905 O O . PRO A 1 112 ? 21.242 0.449 -24.741 1.00 85.69 112 PRO A O 1
ATOM 908 N N . GLU A 1 113 ? 21.678 2.418 -23.767 1.00 84.88 113 GLU A N 1
ATOM 909 C CA . GLU A 1 113 ? 21.501 1.924 -22.395 1.00 84.88 113 GLU A CA 1
ATOM 910 C C . GLU A 1 113 ? 20.053 1.499 -22.128 1.00 84.88 113 GLU A C 1
ATOM 912 O O . GLU A 1 113 ? 19.800 0.437 -21.553 1.00 84.88 113 GLU A O 1
ATOM 917 N N . SER A 1 114 ? 19.083 2.278 -22.613 1.00 79.69 114 SER A N 1
ATOM 918 C CA . SER A 1 114 ? 17.658 1.955 -22.490 1.00 79.69 114 SER A CA 1
ATOM 919 C C . SER A 1 114 ? 17.304 0.683 -23.265 1.00 79.69 114 SER A C 1
ATOM 921 O O . SER A 1 114 ? 16.594 -0.181 -22.747 1.00 79.69 114 SER A O 1
ATOM 923 N N . VAL A 1 115 ? 17.860 0.522 -24.472 1.00 85.19 115 VAL A N 1
ATOM 924 C CA . VAL A 1 115 ? 17.696 -0.686 -25.299 1.00 85.19 115 VAL A CA 1
ATOM 925 C C . VAL A 1 115 ? 18.278 -1.912 -24.587 1.00 85.19 115 VAL A C 1
ATOM 927 O O . VAL A 1 115 ? 17.625 -2.954 -24.499 1.00 85.19 115 VAL A O 1
ATOM 930 N N . ASN A 1 116 ? 19.492 -1.798 -24.044 1.00 86.25 116 ASN A N 1
ATOM 931 C CA . ASN A 1 116 ? 20.154 -2.882 -23.317 1.00 86.25 116 ASN A CA 1
ATOM 932 C C . ASN A 1 116 ? 19.382 -3.276 -22.052 1.00 86.25 116 ASN A C 1
ATOM 934 O O . ASN A 1 116 ? 19.263 -4.462 -21.736 1.00 86.25 116 ASN A O 1
ATOM 938 N N . HIS A 1 117 ? 18.810 -2.299 -21.350 1.00 84.25 117 HIS A N 1
ATOM 939 C CA . HIS A 1 117 ? 17.988 -2.546 -20.174 1.00 84.25 117 HIS A CA 1
ATOM 940 C C . HIS A 1 117 ? 16.689 -3.292 -20.510 1.00 84.25 117 HIS A C 1
ATOM 942 O O . HIS A 1 117 ? 16.336 -4.249 -19.817 1.00 84.25 117 HIS A O 1
ATOM 948 N N . LEU A 1 118 ? 16.004 -2.917 -21.594 1.00 86.56 118 LEU A N 1
ATOM 949 C CA . LEU A 1 118 ? 14.802 -3.623 -22.045 1.00 86.56 118 LEU A CA 1
ATOM 950 C C . LEU A 1 118 ? 15.124 -5.072 -22.435 1.00 86.56 118 LEU A C 1
ATOM 952 O O . LEU A 1 118 ? 14.486 -5.991 -21.926 1.00 86.56 118 LEU A O 1
ATOM 956 N N . LYS A 1 119 ? 16.198 -5.295 -23.205 1.00 87.94 119 LYS A N 1
ATOM 957 C CA . LYS A 1 119 ? 16.691 -6.647 -23.543 1.00 87.94 119 LYS A CA 1
ATOM 958 C C . LYS A 1 119 ? 17.032 -7.483 -22.304 1.00 87.94 119 LYS A C 1
ATOM 960 O O . LYS A 1 119 ? 16.785 -8.693 -22.266 1.00 87.94 119 LYS A O 1
ATOM 965 N N . TYR A 1 120 ? 17.601 -6.857 -21.272 1.00 86.25 120 TYR A N 1
ATOM 966 C CA . TYR A 1 120 ? 17.879 -7.522 -20.000 1.00 86.25 120 TYR A CA 1
ATOM 967 C C . TYR A 1 120 ? 16.586 -7.975 -19.307 1.00 86.25 120 TYR A C 1
ATOM 969 O O . TYR A 1 120 ? 16.484 -9.137 -18.908 1.00 86.25 120 TYR A O 1
ATOM 977 N N . ILE A 1 121 ? 15.586 -7.094 -19.215 1.00 86.50 121 ILE A N 1
ATOM 978 C CA . ILE A 1 121 ? 14.278 -7.415 -18.629 1.00 86.50 121 ILE A CA 1
ATOM 979 C C . ILE A 1 121 ? 13.589 -8.539 -19.414 1.00 86.50 121 ILE A C 1
ATOM 981 O O . ILE A 1 121 ? 13.097 -9.490 -18.803 1.00 86.50 121 ILE A O 1
ATOM 985 N N . GLU A 1 122 ? 13.616 -8.491 -20.746 1.00 88.38 122 GLU A N 1
ATOM 986 C CA . GLU A 1 122 ? 13.095 -9.552 -21.614 1.00 88.38 122 GLU A CA 1
ATOM 987 C C . GLU A 1 122 ? 13.730 -10.909 -21.298 1.00 88.38 122 GLU A C 1
ATOM 989 O O . GLU A 1 122 ? 13.050 -11.912 -21.066 1.00 88.38 122 GLU A O 1
ATOM 994 N N . SER A 1 123 ? 15.060 -10.925 -21.190 1.00 87.88 123 SER A N 1
ATOM 995 C CA . SER A 1 123 ? 15.828 -12.121 -20.851 1.00 87.88 123 SER A CA 1
ATOM 996 C C . SER A 1 123 ? 15.471 -12.656 -19.459 1.00 87.88 123 SER A C 1
ATOM 998 O O . SER A 1 123 ? 15.533 -13.863 -19.210 1.00 87.88 123 SER A O 1
ATOM 1000 N N . CYS A 1 124 ? 15.105 -11.784 -18.518 1.00 84.12 124 CYS A N 1
ATOM 1001 C CA . CYS A 1 124 ? 14.635 -12.167 -17.187 1.00 84.12 124 CYS A CA 1
ATOM 1002 C C . CYS A 1 124 ? 13.209 -12.741 -17.206 1.00 84.12 124 CYS A C 1
ATOM 1004 O O . CYS A 1 124 ? 12.949 -13.710 -16.483 1.00 84.12 124 CYS A O 1
ATOM 1006 N N . PHE A 1 125 ? 12.318 -12.208 -18.049 1.00 86.88 125 PHE A N 1
ATOM 1007 C CA . PHE A 1 125 ? 10.986 -12.775 -18.284 1.00 86.88 125 PHE A CA 1
ATOM 1008 C C . PHE A 1 125 ? 11.075 -14.167 -18.913 1.00 86.88 125 PHE A C 1
ATOM 1010 O O . PHE A 1 125 ? 10.502 -15.111 -18.370 1.00 86.88 125 PHE A O 1
ATOM 1017 N N . ASN A 1 126 ? 11.870 -14.327 -19.974 1.00 87.94 126 ASN A N 1
ATOM 1018 C CA . ASN A 1 126 ? 12.041 -15.607 -20.673 1.00 87.94 126 ASN A CA 1
ATOM 1019 C C . ASN A 1 126 ? 12.597 -16.701 -19.748 1.00 87.94 126 ASN A C 1
ATOM 1021 O O . ASN A 1 126 ? 12.188 -17.860 -19.811 1.00 87.94 126 ASN A O 1
ATOM 1025 N N . ARG A 1 127 ? 13.485 -16.328 -18.818 1.00 83.06 127 ARG A N 1
ATOM 1026 C CA . ARG A 1 127 ? 14.058 -17.247 -17.820 1.00 83.06 127 ARG A CA 1
ATOM 1027 C C . ARG A 1 127 ? 13.181 -17.454 -16.579 1.00 83.06 127 ARG A C 1
ATOM 1029 O O . ARG A 1 127 ? 13.563 -18.228 -15.701 1.00 83.06 127 ARG A O 1
ATOM 1036 N N . ASN A 1 128 ? 12.011 -16.812 -16.490 1.00 82.81 128 ASN A N 1
ATOM 1037 C CA . ASN A 1 128 ? 11.107 -16.844 -15.331 1.00 82.81 128 ASN A CA 1
ATOM 1038 C C . ASN A 1 128 ? 11.799 -16.485 -13.997 1.00 82.81 128 ASN A C 1
ATOM 1040 O O . ASN A 1 128 ? 11.535 -17.088 -12.948 1.00 82.81 128 ASN A O 1
ATOM 1044 N N . LEU A 1 129 ? 12.699 -15.500 -14.037 1.00 81.06 129 LEU A N 1
ATOM 1045 C CA . LEU A 1 129 ? 13.487 -15.046 -12.883 1.00 81.06 129 LEU A CA 1
ATOM 1046 C C . LEU A 1 129 ? 12.823 -13.905 -12.104 1.00 81.06 129 LEU A C 1
ATOM 1048 O O . LEU A 1 129 ? 13.245 -13.591 -10.996 1.00 81.06 129 LEU A O 1
ATOM 1052 N N . ILE A 1 130 ? 11.784 -13.290 -12.668 1.00 83.31 130 ILE A N 1
ATOM 1053 C CA . ILE A 1 130 ? 11.103 -12.141 -12.071 1.00 83.31 130 ILE A CA 1
ATOM 1054 C C . ILE A 1 130 ? 10.156 -12.615 -10.966 1.00 83.31 130 ILE A C 1
ATOM 1056 O O . ILE A 1 130 ? 9.425 -13.600 -11.123 1.00 83.31 130 ILE A O 1
ATOM 1060 N N . ARG A 1 131 ? 10.190 -11.927 -9.828 1.00 81.06 131 ARG A N 1
ATOM 1061 C CA . ARG A 1 131 ? 9.324 -12.169 -8.674 1.00 81.06 131 ARG A CA 1
ATOM 1062 C C . ARG A 1 131 ? 8.636 -10.873 -8.262 1.00 81.06 131 ARG A C 1
ATOM 1064 O O . ARG A 1 131 ? 9.149 -9.783 -8.506 1.00 81.06 131 ARG A O 1
ATOM 1071 N N . TYR A 1 132 ? 7.454 -11.029 -7.679 1.00 83.19 132 TYR A N 1
ATOM 1072 C CA . TYR A 1 132 ? 6.565 -9.949 -7.270 1.00 83.19 132 TYR A CA 1
ATOM 1073 C C . TYR A 1 132 ? 6.144 -10.170 -5.817 1.00 83.19 132 TYR A C 1
ATOM 1075 O O . TYR A 1 132 ? 5.688 -11.260 -5.472 1.00 83.19 132 TYR A O 1
ATOM 1083 N N . THR A 1 133 ? 6.278 -9.133 -4.993 1.00 80.38 133 THR A N 1
ATOM 1084 C CA . THR A 1 133 ? 5.815 -9.091 -3.600 1.00 80.38 133 THR A CA 1
ATOM 1085 C C . THR A 1 133 ? 4.973 -7.850 -3.441 1.00 80.38 133 THR A C 1
ATOM 1087 O O . THR A 1 133 ? 5.409 -6.736 -3.736 1.00 80.38 133 THR A O 1
ATOM 1090 N N . ASN A 1 134 ? 3.774 -8.063 -2.923 1.00 77.81 134 ASN A N 1
ATOM 1091 C CA . ASN A 1 134 ? 2.855 -7.013 -2.545 1.00 77.81 134 ASN A CA 1
ATOM 1092 C C . ASN A 1 134 ? 3.012 -6.722 -1.041 1.00 77.81 134 ASN A C 1
ATOM 1094 O O . ASN A 1 134 ? 2.827 -7.627 -0.231 1.00 77.81 134 ASN A O 1
ATOM 1098 N N . LEU A 1 135 ? 3.343 -5.478 -0.675 1.00 75.38 135 LEU A N 1
ATOM 1099 C CA . LEU A 1 135 ? 3.426 -5.000 0.716 1.00 75.38 135 LEU A CA 1
ATOM 1100 C C . LEU A 1 135 ? 2.190 -4.180 1.141 1.00 75.38 135 LEU A C 1
ATOM 1102 O O . LEU A 1 135 ? 2.233 -3.434 2.117 1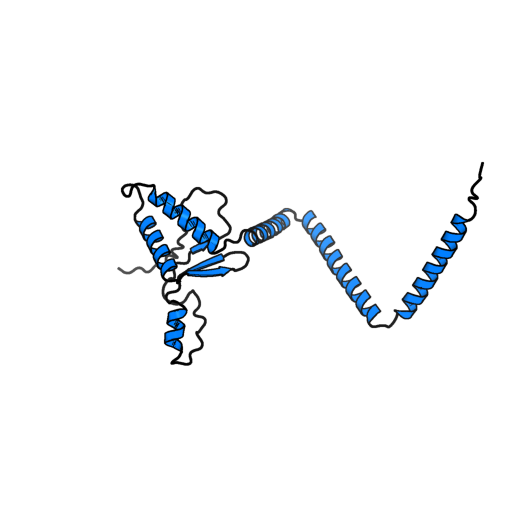.00 75.38 135 LEU A O 1
ATOM 1106 N N . GLY A 1 136 ? 1.088 -4.275 0.398 1.00 72.62 136 GLY A N 1
ATOM 1107 C CA . GLY A 1 136 ? -0.156 -3.542 0.628 1.00 72.62 136 GLY A CA 1
ATOM 1108 C C . GLY A 1 136 ? -0.114 -2.129 0.054 1.00 72.62 136 GLY A C 1
ATOM 1109 O O . GLY A 1 136 ? -0.907 -1.814 -0.821 1.00 72.62 136 GLY A O 1
ATOM 1110 N N . ILE A 1 137 ? 0.827 -1.300 0.515 1.00 70.12 137 ILE A N 1
ATOM 1111 C CA . ILE A 1 137 ? 0.976 0.108 0.085 1.00 70.12 137 ILE A CA 1
ATOM 1112 C C . ILE A 1 137 ? 1.927 0.296 -1.101 1.00 70.12 137 ILE A C 1
ATOM 1114 O O . ILE A 1 137 ? 1.938 1.347 -1.735 1.00 70.12 137 ILE A O 1
ATOM 1118 N N . ALA A 1 138 ? 2.767 -0.700 -1.361 1.00 70.00 138 ALA A N 1
ATOM 1119 C CA . ALA A 1 138 ? 3.742 -0.688 -2.434 1.00 70.00 138 ALA A CA 1
ATOM 1120 C C . ALA A 1 138 ? 3.977 -2.114 -2.924 1.00 70.00 138 ALA A C 1
ATOM 1122 O O . ALA A 1 138 ? 3.814 -3.089 -2.180 1.00 70.00 138 ALA A O 1
ATOM 1123 N N . SER A 1 139 ? 4.421 -2.223 -4.166 1.00 74.00 139 SER A N 1
ATOM 1124 C CA . SER A 1 139 ? 4.777 -3.487 -4.792 1.00 74.00 139 SER A CA 1
ATOM 1125 C C . SER A 1 139 ? 6.235 -3.469 -5.214 1.00 74.00 139 SER A C 1
ATOM 1127 O O . SER A 1 139 ? 6.698 -2.538 -5.873 1.00 74.00 139 SER A O 1
ATOM 1129 N N . ILE A 1 140 ? 6.959 -4.523 -4.857 1.00 79.31 140 ILE A N 1
ATOM 1130 C CA . ILE A 1 140 ? 8.364 -4.675 -5.224 1.00 79.31 140 ILE A CA 1
ATOM 1131 C C . ILE A 1 140 ? 8.464 -5.750 -6.299 1.00 79.31 140 ILE A C 1
ATOM 1133 O O . ILE A 1 140 ? 7.924 -6.850 -6.148 1.00 79.31 140 ILE A O 1
ATOM 1137 N N . ILE A 1 141 ? 9.182 -5.426 -7.376 1.00 82.81 141 ILE A N 1
ATOM 1138 C CA . ILE A 1 141 ? 9.574 -6.370 -8.419 1.00 82.81 141 ILE A CA 1
ATOM 1139 C C . ILE A 1 141 ? 11.092 -6.515 -8.368 1.00 82.81 141 ILE A C 1
ATOM 1141 O O . ILE A 1 141 ? 11.834 -5.534 -8.445 1.00 82.81 141 ILE A O 1
ATOM 1145 N N . TRP A 1 142 ? 11.564 -7.752 -8.250 1.00 78.69 142 TRP A N 1
ATOM 1146 C CA . TRP A 1 142 ? 12.992 -8.056 -8.254 1.00 78.69 142 TRP A CA 1
ATOM 1147 C C . TRP A 1 142 ? 13.294 -9.271 -9.125 1.00 78.69 142 TRP A C 1
ATOM 1149 O O . TRP A 1 142 ? 12.424 -10.085 -9.452 1.00 78.69 142 TRP A O 1
ATOM 1159 N N . VAL A 1 143 ? 14.561 -9.379 -9.514 1.00 79.50 143 VAL A N 1
ATOM 1160 C CA . VAL A 1 143 ? 15.083 -10.479 -10.323 1.00 79.50 143 VAL A CA 1
ATOM 1161 C C . VAL A 1 143 ? 15.852 -11.440 -9.417 1.00 79.50 143 VAL A C 1
ATOM 1163 O O . VAL A 1 143 ? 16.830 -11.055 -8.778 1.00 79.50 143 VAL A O 1
ATOM 1166 N N . GLN A 1 144 ? 15.424 -12.701 -9.372 1.00 71.94 144 GLN A N 1
ATOM 1167 C CA . GLN A 1 144 ? 16.142 -13.784 -8.698 1.00 71.94 144 GLN A CA 1
ATOM 1168 C C . GLN A 1 144 ? 17.293 -14.285 -9.588 1.00 71.94 144 GLN A C 1
ATOM 1170 O O . GLN A 1 144 ? 17.160 -14.348 -10.808 1.00 71.94 144 GLN A O 1
ATOM 1175 N N . ARG A 1 145 ? 18.408 -14.725 -8.994 1.00 67.00 145 ARG A N 1
ATOM 1176 C CA . ARG A 1 145 ? 19.523 -15.339 -9.745 1.00 67.00 145 ARG A CA 1
ATOM 1177 C C . ARG A 1 145 ? 19.206 -16.739 -10.286 1.00 67.00 145 ARG A C 1
ATOM 1179 O O . ARG A 1 145 ? 19.759 -17.130 -11.307 1.00 67.00 145 ARG A O 1
ATOM 1186 N N . TYR A 1 146 ? 18.306 -17.474 -9.630 1.00 64.38 146 TYR A N 1
ATOM 1187 C CA . TYR A 1 146 ? 18.006 -18.873 -9.945 1.00 64.38 146 TYR A CA 1
ATOM 1188 C C . TYR A 1 146 ? 16.513 -19.102 -10.196 1.00 64.38 146 TYR A C 1
ATOM 1190 O O . TYR A 1 146 ? 15.652 -18.500 -9.550 1.00 64.38 146 TYR A O 1
ATOM 1198 N N . ASN A 1 147 ? 16.196 -20.005 -11.127 1.00 63.28 147 ASN A N 1
ATOM 1199 C CA . ASN A 1 147 ? 14.823 -20.429 -11.384 1.00 63.28 147 ASN A CA 1
ATOM 1200 C C . ASN A 1 147 ? 14.385 -21.467 -10.334 1.00 63.28 147 ASN A C 1
ATOM 1202 O O . ASN A 1 147 ? 15.123 -22.404 -10.040 1.00 63.28 147 ASN A O 1
ATOM 1206 N N . VAL A 1 148 ? 13.160 -21.338 -9.816 1.00 63.44 148 VAL A N 1
ATOM 1207 C CA . VAL A 1 148 ? 12.570 -22.255 -8.817 1.00 63.44 148 VAL A CA 1
ATOM 1208 C C . VAL A 1 148 ? 12.582 -23.713 -9.300 1.00 63.44 148 VAL A C 1
ATOM 1210 O O . VAL A 1 148 ? 12.791 -24.624 -8.506 1.00 63.44 148 VAL A O 1
ATOM 1213 N N . LYS A 1 149 ? 12.449 -23.949 -10.612 1.00 59.91 149 LYS A N 1
ATOM 1214 C CA . LYS A 1 149 ? 12.526 -25.295 -11.201 1.00 59.91 149 LYS A CA 1
ATOM 1215 C C . LYS A 1 149 ? 13.929 -25.907 -11.118 1.00 59.91 149 LYS A C 1
ATOM 1217 O O . LYS A 1 149 ? 14.048 -27.100 -10.870 1.00 59.91 149 LYS A O 1
ATOM 1222 N N . MET A 1 150 ? 14.980 -25.102 -11.293 1.00 53.00 150 MET A N 1
ATOM 1223 C CA . MET A 1 150 ? 16.369 -25.569 -11.162 1.00 53.00 150 MET A CA 1
ATOM 1224 C C . MET A 1 150 ? 16.737 -25.835 -9.702 1.00 53.00 150 MET A C 1
ATOM 1226 O O . MET A 1 150 ? 17.438 -26.798 -9.418 1.00 53.00 150 MET A O 1
ATOM 1230 N N . VAL A 1 151 ? 16.217 -25.020 -8.780 1.00 56.34 151 VAL A N 1
ATOM 1231 C CA . VAL A 1 151 ? 16.391 -25.197 -7.332 1.00 56.34 151 VAL A CA 1
ATOM 1232 C C . VAL A 1 151 ? 15.820 -26.551 -6.891 1.00 56.34 151 VAL A C 1
ATOM 1234 O O . VAL A 1 151 ? 16.537 -27.328 -6.274 1.00 56.34 151 VAL A O 1
ATOM 1237 N N . ASN A 1 152 ? 14.601 -26.911 -7.306 1.00 54.16 152 ASN A N 1
ATOM 1238 C CA . ASN A 1 152 ? 14.005 -28.204 -6.939 1.00 54.16 152 ASN A CA 1
ATOM 1239 C C . ASN A 1 152 ? 14.769 -29.425 -7.479 1.00 54.16 152 ASN A C 1
ATOM 1241 O O . ASN A 1 152 ? 14.829 -30.442 -6.796 1.00 54.16 152 ASN A O 1
ATOM 1245 N N . PHE A 1 153 ? 15.366 -29.334 -8.671 1.00 55.34 153 PHE A N 1
ATOM 1246 C CA . PHE A 1 153 ? 16.172 -30.428 -9.226 1.00 55.34 153 PHE A CA 1
ATOM 1247 C C . PHE A 1 153 ? 17.508 -30.597 -8.488 1.00 55.34 153 PHE A C 1
ATOM 1249 O O . PHE A 1 153 ? 18.002 -31.709 -8.342 1.00 55.34 153 PHE A O 1
ATOM 1256 N N . HIS A 1 154 ? 18.079 -29.501 -7.984 1.00 48.56 154 HIS A N 1
ATOM 1257 C CA . HIS A 1 154 ? 19.331 -29.538 -7.230 1.00 48.56 154 HIS A CA 1
ATOM 1258 C C . HIS A 1 154 ? 19.147 -29.921 -5.748 1.00 48.56 154 HIS A C 1
ATOM 1260 O O . HIS A 1 154 ? 20.095 -30.395 -5.126 1.00 48.56 154 HIS A O 1
ATOM 1266 N N . LEU A 1 155 ? 17.949 -29.717 -5.180 1.00 47.53 155 LEU A N 1
ATOM 1267 C CA . LEU A 1 155 ? 17.648 -29.893 -3.749 1.00 47.53 155 LEU A CA 1
ATOM 1268 C C . LEU A 1 155 ? 17.019 -31.241 -3.373 1.00 47.53 155 LEU A C 1
ATOM 1270 O O . LEU A 1 155 ? 16.829 -31.500 -2.188 1.00 47.53 155 LEU A O 1
ATOM 1274 N N . SER A 1 156 ? 16.737 -32.134 -4.324 1.00 53.34 156 SER A N 1
ATOM 1275 C CA . SER A 1 156 ? 16.259 -33.482 -3.983 1.00 53.34 156 SER A CA 1
ATOM 1276 C C . SER A 1 156 ? 17.340 -34.365 -3.349 1.00 53.34 156 SER A C 1
ATOM 1278 O O . SER A 1 156 ? 17.008 -35.346 -2.692 1.00 53.34 156 SER A O 1
ATOM 1280 N N . SER A 1 157 ? 18.624 -34.032 -3.516 1.00 54.19 157 SER A N 1
ATOM 1281 C CA . SER A 1 157 ? 19.738 -34.820 -2.972 1.00 54.19 157 SER A CA 1
ATOM 1282 C C . SER A 1 157 ? 20.325 -34.288 -1.663 1.00 54.19 157 SER A C 1
ATOM 1284 O O . SER A 1 157 ? 21.178 -34.960 -1.091 1.00 54.19 157 SER A O 1
ATOM 1286 N N . LEU A 1 158 ? 19.908 -33.118 -1.162 1.00 46.31 158 LEU A N 1
ATOM 1287 C CA . LEU A 1 158 ? 20.409 -32.573 0.105 1.00 46.31 158 LEU A CA 1
ATOM 1288 C C . LEU A 1 158 ? 19.297 -31.838 0.862 1.00 46.31 158 LEU A C 1
ATOM 1290 O O . LEU A 1 158 ? 18.824 -30.791 0.428 1.00 46.31 158 LEU A O 1
ATOM 1294 N N . LEU A 1 159 ? 18.918 -32.392 2.019 1.00 50.03 159 LEU A N 1
ATOM 1295 C CA . LEU A 1 159 ? 18.104 -31.762 3.063 1.00 50.03 159 LEU A CA 1
ATOM 1296 C C . LEU A 1 159 ? 18.670 -30.378 3.420 1.00 50.03 159 LEU A C 1
ATOM 1298 O O . LEU A 1 159 ? 19.530 -30.246 4.286 1.00 50.03 159 LEU A O 1
ATOM 1302 N N . ALA A 1 160 ? 18.174 -29.337 2.764 1.00 46.66 160 ALA A N 1
ATOM 1303 C CA . ALA A 1 160 ? 18.430 -27.961 3.144 1.00 46.66 160 ALA A CA 1
ATOM 1304 C C . ALA A 1 160 ? 17.123 -27.181 3.034 1.00 46.66 160 ALA A C 1
ATOM 1306 O O . ALA A 1 160 ? 16.640 -26.858 1.949 1.00 46.66 160 ALA A O 1
ATOM 1307 N N . VAL A 1 161 ? 16.547 -26.889 4.201 1.00 50.78 161 VAL A N 1
ATOM 1308 C CA . VAL A 1 161 ? 15.623 -25.771 4.388 1.00 50.78 161 VAL A CA 1
ATOM 1309 C C . VAL A 1 161 ? 16.272 -24.563 3.723 1.00 50.78 161 VAL A C 1
ATOM 1311 O O . VAL A 1 161 ? 17.361 -24.163 4.127 1.00 50.78 161 VAL A O 1
ATOM 1314 N N . ILE A 1 162 ? 15.648 -24.022 2.676 1.00 50.59 162 ILE A N 1
ATOM 1315 C CA . ILE A 1 162 ? 16.133 -22.808 2.020 1.00 50.59 162 ILE A CA 1
ATOM 1316 C C . ILE A 1 162 ? 16.144 -21.723 3.104 1.00 50.59 162 ILE A C 1
ATOM 1318 O O . ILE A 1 162 ? 15.062 -21.374 3.590 1.00 50.59 162 ILE A O 1
ATOM 1322 N N . PRO A 1 163 ? 17.311 -21.201 3.533 1.00 45.44 163 PRO A N 1
ATOM 1323 C CA . PRO A 1 163 ? 17.301 -20.035 4.390 1.00 45.44 163 PRO A CA 1
ATOM 1324 C C . PRO A 1 163 ? 16.618 -18.935 3.588 1.00 45.44 163 PRO A C 1
ATOM 1326 O O . PRO A 1 163 ? 16.887 -18.771 2.396 1.00 45.44 163 PRO A O 1
ATOM 1329 N N . PHE A 1 164 ? 15.700 -18.215 4.225 1.00 43.34 164 PHE A N 1
ATOM 1330 C CA . PHE A 1 164 ? 15.189 -16.952 3.718 1.00 43.34 164 PHE A CA 1
ATOM 1331 C C . PHE A 1 164 ? 16.408 -16.055 3.491 1.00 43.34 164 PHE A C 1
ATOM 1333 O O . PHE A 1 164 ? 16.858 -15.389 4.417 1.00 43.34 164 PHE A O 1
ATOM 1340 N N . THR A 1 165 ? 17.032 -16.112 2.312 1.00 49.03 165 THR A N 1
ATOM 1341 C CA . THR A 1 165 ? 18.139 -15.218 2.008 1.00 49.03 165 THR A CA 1
ATOM 1342 C C . THR A 1 165 ? 17.486 -13.856 1.895 1.00 49.03 165 THR A C 1
ATOM 1344 O O . THR A 1 165 ? 16.648 -13.675 0.999 1.00 49.03 165 THR A O 1
ATOM 1347 N N . PRO A 1 166 ? 17.772 -12.930 2.822 1.00 53.22 166 PRO A N 1
ATOM 1348 C CA . PRO A 1 166 ? 17.191 -11.609 2.749 1.00 53.22 166 PRO A CA 1
ATOM 1349 C C . PRO A 1 166 ? 17.587 -11.021 1.399 1.00 53.22 166 PRO A C 1
ATOM 1351 O O . PRO A 1 166 ? 18.701 -11.236 0.922 1.00 53.22 166 PRO A O 1
ATOM 1354 N N . PHE A 1 167 ? 16.673 -10.280 0.775 1.00 55.28 167 PHE A N 1
ATOM 1355 C CA . PHE A 1 167 ? 16.906 -9.695 -0.547 1.00 55.28 167 PHE A CA 1
ATOM 1356 C C . PHE A 1 167 ? 18.193 -8.820 -0.586 1.00 55.28 167 PHE A C 1
ATOM 1358 O O . PHE A 1 167 ? 18.758 -8.577 -1.651 1.00 55.28 167 PHE A O 1
ATOM 1365 N N . TRP A 1 168 ? 18.683 -8.416 0.589 1.00 49.56 168 TRP A N 1
ATOM 1366 C CA . TRP A 1 168 ? 19.878 -7.617 0.833 1.00 49.56 168 TRP A CA 1
ATOM 1367 C C . TRP A 1 168 ? 21.223 -8.365 0.804 1.00 49.56 168 TRP A C 1
ATOM 1369 O O . TRP A 1 168 ? 22.250 -7.689 0.794 1.00 49.56 168 TRP A O 1
ATOM 1379 N N . ASP A 1 169 ? 21.273 -9.705 0.809 1.00 41.31 169 ASP A N 1
ATOM 1380 C CA . ASP A 1 169 ? 22.562 -10.405 0.931 1.00 41.31 169 ASP A CA 1
ATOM 1381 C C . ASP A 1 169 ? 23.260 -10.655 -0.422 1.00 41.31 169 ASP A C 1
ATOM 1383 O O . ASP A 1 169 ? 22.700 -11.206 -1.371 1.00 41.31 169 ASP A O 1
ATOM 1387 N N . LYS A 1 170 ? 24.511 -10.187 -0.463 1.00 42.50 170 LYS A N 1
ATOM 1388 C CA . LYS A 1 170 ? 25.581 -10.323 -1.466 1.00 42.50 170 LYS A CA 1
ATOM 1389 C C . LYS A 1 170 ? 25.171 -10.421 -2.941 1.00 42.50 170 LYS A C 1
ATOM 1391 O O . LYS A 1 170 ? 25.100 -11.482 -3.561 1.00 42.50 170 LYS A O 1
ATOM 1396 N N . GLY A 1 171 ? 25.119 -9.233 -3.544 1.00 46.78 171 GLY A N 1
ATOM 1397 C CA . GLY A 1 171 ? 25.296 -9.019 -4.977 1.00 46.78 171 GLY A CA 1
ATOM 1398 C C . GLY A 1 171 ? 24.049 -8.445 -5.633 1.00 46.78 171 GLY A C 1
ATOM 1399 O O . GLY A 1 171 ? 23.307 -9.175 -6.289 1.00 46.78 171 GLY A O 1
ATOM 1400 N N . HIS A 1 172 ? 23.878 -7.136 -5.433 1.00 43.62 172 HIS A N 1
ATOM 1401 C CA . HIS A 1 172 ? 22.851 -6.230 -5.958 1.00 43.62 172 HIS A CA 1
ATOM 1402 C C . HIS A 1 172 ? 21.883 -6.860 -6.976 1.00 43.62 172 HIS A C 1
ATOM 1404 O O . HIS A 1 172 ? 22.107 -6.758 -8.188 1.00 43.62 172 HIS A O 1
ATOM 1410 N N . PRO A 1 173 ? 20.783 -7.493 -6.527 1.00 50.75 173 PRO A N 1
ATOM 1411 C CA . PRO A 1 173 ? 19.631 -7.628 -7.401 1.00 50.75 173 PRO A CA 1
ATOM 1412 C C . PRO A 1 173 ? 19.216 -6.210 -7.809 1.00 50.75 173 PRO A C 1
ATOM 1414 O O . PRO A 1 173 ? 19.059 -5.339 -6.956 1.00 50.75 173 PRO A O 1
ATOM 1417 N N . LYS A 1 174 ? 19.093 -5.944 -9.113 1.00 55.06 174 LYS A N 1
ATOM 1418 C CA . LYS A 1 174 ? 18.509 -4.683 -9.580 1.00 55.06 174 LYS A CA 1
ATOM 1419 C C . LYS A 1 174 ? 17.041 -4.697 -9.154 1.00 55.06 174 LYS A C 1
ATOM 1421 O O . LYS A 1 174 ? 16.254 -5.488 -9.675 1.00 55.06 174 LYS A O 1
ATOM 1426 N N . ILE A 1 175 ? 16.715 -3.905 -8.138 1.00 52.09 175 ILE A N 1
ATOM 1427 C CA . ILE A 1 175 ? 15.354 -3.767 -7.625 1.00 52.09 175 ILE A CA 1
ATOM 1428 C C . ILE A 1 175 ? 14.718 -2.645 -8.423 1.00 52.09 175 ILE A C 1
ATOM 1430 O O . ILE A 1 175 ? 15.214 -1.520 -8.400 1.00 52.09 175 ILE A O 1
ATOM 1434 N N . ASN A 1 176 ? 13.609 -2.940 -9.086 1.00 55.94 176 ASN A N 1
ATOM 1435 C CA . ASN A 1 176 ? 12.754 -1.886 -9.598 1.00 55.94 176 ASN A CA 1
ATOM 1436 C C . ASN A 1 176 ? 11.639 -1.710 -8.574 1.00 55.94 176 ASN A C 1
ATOM 1438 O O . ASN A 1 176 ? 10.719 -2.526 -8.472 1.00 55.94 176 ASN A O 1
ATOM 1442 N N . LEU A 1 177 ? 11.791 -0.680 -7.744 1.00 51.16 177 LEU A N 1
ATOM 1443 C CA . LEU A 1 177 ? 10.784 -0.304 -6.769 1.00 51.16 177 LEU A CA 1
ATOM 1444 C C . LEU A 1 177 ? 9.716 0.515 -7.498 1.00 51.16 177 LEU A C 1
ATOM 1446 O O . LEU A 1 177 ? 10.003 1.603 -7.989 1.00 51.16 177 LEU A O 1
ATOM 1450 N N . PHE A 1 178 ? 8.501 -0.017 -7.583 1.00 51.44 178 PHE A N 1
ATOM 1451 C CA . PHE A 1 178 ? 7.364 0.712 -8.128 1.00 51.44 178 PHE A CA 1
ATOM 1452 C C . PHE A 1 178 ? 6.520 1.212 -6.961 1.00 51.44 178 PHE A C 1
ATOM 1454 O O . PHE A 1 178 ? 5.821 0.437 -6.304 1.00 51.44 178 PHE A O 1
ATOM 1461 N N . PHE A 1 179 ? 6.614 2.511 -6.686 1.00 43.25 179 PHE A N 1
ATOM 1462 C CA . PHE A 1 179 ? 5.615 3.194 -5.876 1.00 43.25 179 PHE A CA 1
ATOM 1463 C C . PHE A 1 179 ? 4.433 3.581 -6.764 1.00 43.25 179 PHE A C 1
ATOM 1465 O O . PHE A 1 179 ? 4.633 3.859 -7.943 1.00 43.25 179 PHE A O 1
ATOM 1472 N N . CYS A 1 180 ? 3.235 3.502 -6.170 1.00 35.75 180 CYS A N 1
ATOM 1473 C CA . CYS A 1 180 ? 1.935 4.007 -6.622 1.00 35.75 180 CYS A CA 1
ATOM 1474 C C . CYS A 1 180 ? 1.984 4.789 -7.941 1.00 35.75 180 CYS A C 1
ATOM 1476 O O . CYS A 1 180 ? 2.684 5.796 -7.992 1.00 35.75 180 CYS A O 1
ATOM 1478 N N . ASP A 1 181 ? 1.237 4.311 -8.949 1.00 39.44 181 ASP A N 1
ATOM 1479 C CA . ASP A 1 181 ? 1.163 4.850 -10.316 1.00 39.44 181 ASP A CA 1
ATOM 1480 C C . ASP A 1 181 ? 1.600 6.320 -10.401 1.00 39.44 181 ASP A C 1
ATOM 1482 O O . ASP A 1 181 ? 0.930 7.208 -9.871 1.00 39.44 181 ASP A O 1
ATOM 1486 N N . GLU A 1 182 ? 2.717 6.574 -11.089 1.00 41.66 182 GLU A N 1
ATOM 1487 C CA . GLU A 1 182 ? 2.980 7.896 -11.644 1.00 41.66 182 GLU A CA 1
ATOM 1488 C C . GLU A 1 182 ? 1.775 8.262 -12.510 1.00 41.66 182 GLU A C 1
ATOM 1490 O O . GLU A 1 182 ? 1.575 7.744 -13.613 1.00 41.66 182 GLU A O 1
ATOM 1495 N N . VAL A 1 183 ? 0.926 9.118 -11.950 1.00 31.70 183 VAL A N 1
ATOM 1496 C CA . VAL A 1 183 ? -0.169 9.772 -12.644 1.00 31.70 183 VAL A CA 1
ATOM 1497 C C . VAL A 1 183 ? 0.454 10.574 -13.783 1.00 31.70 183 VAL A C 1
ATOM 1499 O O . VAL A 1 183 ? 1.008 11.646 -13.570 1.00 31.70 183 VAL A O 1
ATOM 1502 N N . GLY A 1 184 ? 0.368 10.034 -14.997 1.00 30.84 184 GLY A N 1
ATOM 1503 C CA . GLY A 1 184 ? 0.398 10.821 -16.225 1.00 30.84 184 GLY A CA 1
ATOM 1504 C C . GLY A 1 184 ? 1.711 11.515 -16.584 1.00 30.84 184 GLY A C 1
ATOM 1505 O O . GLY A 1 184 ? 1.651 12.620 -17.114 1.00 30.84 184 GLY A O 1
ATOM 1506 N N . VAL A 1 185 ? 2.873 10.891 -16.369 1.00 27.55 185 VAL A N 1
ATOM 1507 C CA . VAL A 1 185 ? 4.123 11.397 -16.958 1.00 27.55 185 VAL A CA 1
ATOM 1508 C C . VAL A 1 185 ? 4.502 10.542 -18.165 1.00 27.55 185 VAL A C 1
ATOM 1510 O O . VAL A 1 185 ? 4.816 9.359 -18.045 1.00 27.55 185 VAL A O 1
ATOM 1513 N N . GLU A 1 186 ? 4.408 11.161 -19.340 1.00 30.81 186 GLU A N 1
ATOM 1514 C CA . GLU A 1 186 ? 4.959 10.707 -20.616 1.00 30.81 186 GLU A CA 1
ATOM 1515 C C . GLU A 1 186 ? 6.350 10.119 -20.426 1.00 30.81 186 GLU A C 1
ATOM 1517 O O . GLU A 1 186 ? 7.270 10.877 -20.143 1.00 30.81 186 GLU A O 1
ATOM 1522 N N . CYS A 1 187 ? 6.482 8.796 -20.571 1.00 31.11 187 CYS A N 1
ATOM 1523 C CA . CYS A 1 187 ? 7.721 8.021 -20.556 1.00 31.11 187 CYS A CA 1
ATOM 1524 C C . CYS A 1 187 ? 9.011 8.831 -20.331 1.00 31.11 187 CYS A C 1
ATOM 1526 O O . CYS A 1 187 ? 9.784 9.004 -21.278 1.00 31.11 187 CYS A O 1
ATOM 1528 N N . PRO A 1 188 ? 9.352 9.225 -19.093 1.00 32.50 188 PRO A N 1
ATOM 1529 C CA . PRO A 1 188 ? 10.724 9.513 -18.795 1.00 32.50 188 PRO A CA 1
ATOM 1530 C C . PRO A 1 188 ? 11.164 8.348 -17.928 1.00 32.50 188 PRO A C 1
ATOM 1532 O O . PRO A 1 188 ? 10.768 8.196 -16.776 1.00 32.50 188 PRO A O 1
ATOM 1535 N N . ILE A 1 189 ? 11.955 7.457 -18.507 1.00 35.88 189 ILE A N 1
ATOM 1536 C CA . ILE A 1 189 ? 12.627 6.412 -17.746 1.00 35.88 189 ILE A CA 1
ATOM 1537 C C . ILE A 1 189 ? 13.660 7.108 -16.830 1.00 35.88 189 ILE A C 1
ATOM 1539 O O . ILE A 1 189 ? 14.861 7.037 -17.058 1.00 35.88 189 ILE A O 1
ATOM 1543 N N . TYR A 1 190 ? 13.201 7.824 -15.801 1.00 31.61 190 TYR A N 1
ATOM 1544 C CA . TYR A 1 190 ? 13.976 8.230 -14.642 1.00 31.61 190 TYR A CA 1
ATOM 1545 C C . TYR A 1 190 ? 13.752 7.154 -13.593 1.00 31.61 190 TYR A C 1
ATOM 1547 O O . TYR A 1 190 ? 13.000 7.300 -12.633 1.00 31.61 190 TYR A O 1
ATOM 1555 N N . PHE A 1 191 ? 14.435 6.028 -13.790 1.00 37.06 191 PHE A N 1
ATOM 1556 C CA . PHE A 1 191 ? 14.691 5.142 -12.670 1.00 37.06 191 PHE A CA 1
ATOM 1557 C C . PHE A 1 191 ? 15.557 5.918 -11.683 1.00 37.06 191 PHE A C 1
ATOM 1559 O O . PHE A 1 191 ? 16.707 6.246 -11.982 1.00 37.06 191 PHE A O 1
ATOM 1566 N N . ILE A 1 192 ? 15.019 6.188 -10.494 1.00 27.33 192 ILE A N 1
ATOM 1567 C CA . ILE A 1 192 ? 15.840 6.524 -9.336 1.00 27.33 192 ILE A CA 1
ATOM 1568 C C . ILE A 1 192 ? 16.650 5.264 -9.030 1.00 27.33 192 ILE A C 1
ATOM 1570 O O . ILE A 1 192 ? 16.253 4.401 -8.250 1.00 27.33 192 ILE A O 1
ATOM 1574 N N . THR A 1 193 ? 17.801 5.127 -9.683 1.00 29.77 193 THR A N 1
ATOM 1575 C CA . THR A 1 193 ? 18.864 4.295 -9.150 1.00 29.77 193 THR A CA 1
ATOM 1576 C C . THR A 1 193 ? 19.323 5.026 -7.900 1.00 29.77 193 THR A C 1
ATOM 1578 O O . THR A 1 193 ? 20.049 6.017 -7.993 1.00 29.77 193 THR A O 1
ATOM 1581 N N . THR A 1 194 ? 18.897 4.588 -6.718 1.00 28.28 194 THR A N 1
ATOM 1582 C CA . THR A 1 194 ? 19.626 4.932 -5.500 1.00 28.28 194 THR A CA 1
ATOM 1583 C C . THR A 1 194 ? 20.990 4.258 -5.603 1.00 28.28 194 THR A C 1
ATOM 1585 O O . THR A 1 194 ? 21.229 3.159 -5.112 1.00 28.28 194 THR A O 1
ATOM 1588 N N . LYS A 1 195 ? 21.914 4.925 -6.300 1.00 27.64 195 LYS A N 1
ATOM 1589 C CA . LYS A 1 195 ? 23.341 4.735 -6.109 1.00 27.64 195 LYS A CA 1
ATOM 1590 C C . LYS A 1 195 ? 23.596 5.289 -4.710 1.00 27.64 195 LYS A C 1
ATOM 1592 O O . LYS A 1 195 ? 23.826 6.482 -4.540 1.00 27.64 195 LYS A O 1
ATOM 1597 N N . ILE A 1 196 ? 23.436 4.451 -3.686 1.00 33.41 196 ILE A N 1
ATOM 1598 C CA . ILE A 1 196 ? 23.980 4.765 -2.368 1.00 33.41 196 ILE A CA 1
ATOM 1599 C C . ILE A 1 196 ? 25.490 4.707 -2.581 1.00 33.41 196 ILE A C 1
ATOM 1601 O O . ILE A 1 196 ? 26.078 3.631 -2.651 1.00 33.41 196 ILE A O 1
ATOM 1605 N N . SER A 1 197 ? 26.061 5.879 -2.857 1.00 30.97 197 SER A N 1
ATOM 1606 C CA . SER A 1 197 ? 27.487 6.106 -3.032 1.00 30.97 197 SER A CA 1
ATOM 1607 C C . SER A 1 197 ? 28.173 5.779 -1.711 1.00 30.97 197 SER A C 1
ATOM 1609 O O . SER A 1 197 ? 28.255 6.625 -0.827 1.00 30.97 197 SER A O 1
ATOM 1611 N N . GLY A 1 198 ? 28.593 4.525 -1.560 1.00 29.67 198 GLY A N 1
ATOM 1612 C CA . GLY A 1 198 ? 29.657 4.156 -0.641 1.00 29.67 198 GLY A CA 1
ATOM 1613 C C . GLY A 1 198 ? 30.951 4.694 -1.227 1.00 29.67 198 GLY A C 1
ATOM 1614 O O . GLY A 1 198 ? 31.431 4.195 -2.241 1.00 29.67 198 GLY A O 1
ATOM 1615 N N . ASP A 1 199 ? 31.409 5.783 -0.633 1.00 38.75 199 ASP A N 1
ATOM 1616 C CA . ASP A 1 199 ? 32.723 6.373 -0.813 1.00 38.75 199 ASP A CA 1
ATOM 1617 C C . ASP A 1 199 ? 33.787 5.329 -0.434 1.00 38.75 199 ASP A C 1
ATOM 1619 O O . ASP A 1 199 ? 33.878 4.934 0.725 1.00 38.75 199 ASP A O 1
ATOM 1623 N N . GLU A 1 200 ? 34.551 4.841 -1.411 1.00 33.88 200 GLU A N 1
ATOM 1624 C CA . GLU A 1 200 ? 35.830 4.173 -1.168 1.00 33.88 200 GLU A CA 1
ATOM 1625 C C . GLU A 1 200 ? 36.857 4.750 -2.142 1.00 33.88 200 GLU A C 1
ATOM 1627 O O . GLU A 1 200 ? 36.997 4.351 -3.299 1.00 33.88 200 GLU A O 1
ATOM 1632 N N . THR A 1 201 ? 37.557 5.754 -1.630 1.00 33.56 201 THR A N 1
ATOM 1633 C CA . THR A 1 201 ? 38.856 6.230 -2.087 1.00 33.56 201 THR A CA 1
ATOM 1634 C C . THR A 1 201 ? 39.845 5.070 -2.202 1.00 33.56 201 THR A C 1
ATOM 1636 O O . THR A 1 201 ? 40.243 4.501 -1.186 1.00 33.56 201 THR A O 1
ATOM 1639 N N . VAL A 1 202 ? 40.308 4.768 -3.416 1.00 33.25 202 VAL A N 1
ATOM 1640 C CA . VAL A 1 202 ? 41.592 4.088 -3.637 1.00 33.25 202 VAL A CA 1
ATOM 1641 C C . VAL A 1 202 ? 42.278 4.710 -4.850 1.00 33.25 202 VAL A C 1
ATOM 1643 O O . VAL A 1 202 ? 42.055 4.283 -5.978 1.00 33.25 202 VAL A O 1
ATOM 1646 N N . THR A 1 203 ? 43.098 5.724 -4.583 1.00 30.95 203 THR A N 1
ATOM 1647 C CA . THR A 1 203 ? 44.469 5.897 -5.101 1.00 30.95 203 THR A CA 1
ATOM 1648 C C . THR A 1 203 ? 45.188 6.891 -4.211 1.00 30.95 203 THR A C 1
ATOM 1650 O O . THR A 1 203 ? 44.576 7.951 -3.951 1.00 30.95 203 THR A O 1
#